Protein AF-A0A2E6X385-F1 (afdb_monomer_lite)

Secondary structure (DSSP, 8-state):
------PPP-HHHHHHHHTT-PPPTT--HHHHHHHHHHHHHSPPPSSHHHHHHHHTS--S---EEEEEEEE-EEEETTEEEESSSB-EEEE-SSEEEEESBTTTT---SEEEETT-SSSSSBHHHHHHHHHT-TTEEEEE---STTGGGSBGGGBPPEESEEEEEEEEPPSSSEEE-SSSSEEEEEES-TTTS-EE-S-HHHHHHS-PPTTEEEEETTTTEEEES-----EEEEEEE--SEEEEE-SS----TT-GGGHHHHEEEEE-TTS-EEEEEE-HHHHHHHHHHHHHS------

Structure (mmCIF, N/CA/C/O backbone):
data_AF-A0A2E6X385-F1
#
_entry.id   AF-A0A2E6X385-F1
#
loop_
_atom_site.group_PDB
_atom_site.id
_atom_site.type_symbol
_atom_site.label_atom_id
_atom_site.label_alt_id
_atom_site.label_comp_id
_atom_site.label_asym_id
_atom_site.label_entity_id
_atom_site.label_seq_id
_atom_site.pdbx_PDB_ins_code
_atom_site.Cartn_x
_atom_site.Cartn_y
_atom_site.Cartn_z
_atom_site.occupancy
_atom_site.B_iso_or_equiv
_atom_site.auth_seq_id
_atom_site.auth_comp_id
_atom_site.auth_asym_id
_atom_site.auth_atom_id
_atom_site.pdbx_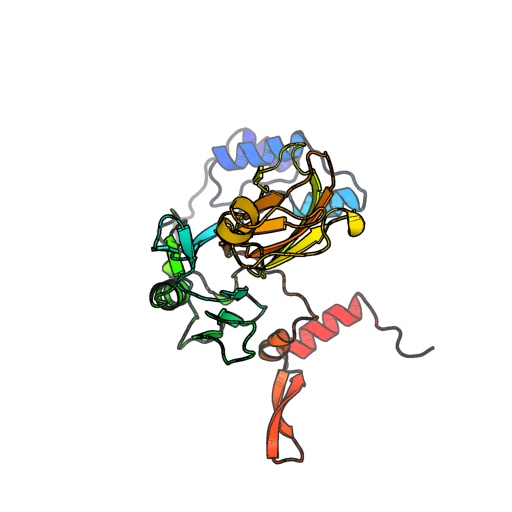PDB_model_num
ATOM 1 N N . MET A 1 1 ? -13.192 22.955 39.119 1.00 37.44 1 MET A N 1
ATOM 2 C CA . MET A 1 1 ? -13.769 24.081 38.353 1.00 37.44 1 MET A CA 1
ATOM 3 C C . MET A 1 1 ? -13.006 24.180 37.045 1.00 37.44 1 MET A C 1
ATOM 5 O O . MET A 1 1 ? -11.823 24.483 37.084 1.00 37.44 1 MET A O 1
ATOM 9 N N . SER A 1 2 ? -13.623 23.835 35.915 1.00 36.34 2 SER A N 1
ATOM 10 C CA . SER A 1 2 ? -13.000 24.008 34.599 1.00 36.34 2 SER A CA 1
ATOM 11 C C . SER A 1 2 ? -12.949 25.497 34.269 1.00 36.34 2 SER A C 1
ATOM 13 O O . SER A 1 2 ? -13.995 26.146 34.234 1.00 36.34 2 SER A O 1
ATOM 15 N N . VAL A 1 3 ? -11.753 26.035 34.038 1.00 38.59 3 VAL A N 1
ATOM 16 C CA . VAL A 1 3 ? -11.583 27.390 33.509 1.00 38.59 3 VAL A CA 1
ATOM 17 C C . VAL A 1 3 ? -12.292 27.434 32.157 1.00 38.59 3 VAL A C 1
ATOM 19 O O . VAL A 1 3 ? -11.922 26.725 31.220 1.00 38.59 3 VAL A O 1
ATOM 22 N N . ILE A 1 4 ? -13.368 28.212 32.061 1.00 41.84 4 ILE A N 1
ATOM 23 C CA . ILE A 1 4 ? -13.996 28.502 30.776 1.00 41.84 4 ILE A CA 1
ATOM 24 C C . ILE A 1 4 ? -13.006 29.407 30.046 1.00 41.84 4 ILE A C 1
ATOM 26 O O . ILE A 1 4 ? -12.941 30.600 30.323 1.00 41.84 4 ILE A O 1
ATOM 30 N N . ASN A 1 5 ? -12.197 28.833 29.153 1.00 48.66 5 ASN A N 1
ATOM 31 C CA . ASN A 1 5 ? -11.437 29.615 28.183 1.00 48.66 5 ASN A CA 1
ATOM 32 C C . ASN A 1 5 ? -12.444 30.350 27.293 1.00 48.66 5 ASN A C 1
ATOM 34 O O . ASN A 1 5 ? -13.035 29.759 26.386 1.00 48.66 5 ASN A O 1
ATOM 38 N N . ILE A 1 6 ? -12.691 31.617 27.616 1.00 54.47 6 ILE A N 1
ATOM 39 C CA . ILE A 1 6 ? -13.455 32.534 26.779 1.00 54.47 6 ILE A CA 1
ATOM 40 C C . ILE A 1 6 ? -12.501 32.948 25.665 1.00 54.47 6 ILE A C 1
ATOM 42 O O . ILE A 1 6 ? -11.545 33.684 25.900 1.00 54.47 6 ILE A O 1
ATOM 46 N N . GLN A 1 7 ? -12.719 32.429 24.459 1.00 62.47 7 GLN A N 1
ATOM 47 C CA . GLN A 1 7 ? -11.987 32.929 23.306 1.00 62.47 7 GLN A CA 1
ATOM 48 C C . GLN A 1 7 ? -12.434 34.367 23.016 1.00 62.47 7 GLN A C 1
ATOM 50 O O . GLN A 1 7 ? -13.632 34.646 22.950 1.00 62.47 7 GLN A O 1
ATOM 55 N N . ASN A 1 8 ? -11.480 35.272 22.794 1.00 75.38 8 ASN A N 1
ATOM 56 C CA . ASN A 1 8 ? -11.802 36.630 22.367 1.00 75.38 8 ASN A CA 1
ATOM 57 C C . ASN A 1 8 ? -12.440 36.593 20.970 1.00 75.38 8 ASN A C 1
ATOM 59 O O . ASN A 1 8 ? -11.906 35.966 20.046 1.00 75.38 8 ASN A O 1
ATOM 63 N N . ALA A 1 9 ? -13.586 37.258 20.829 1.00 74.06 9 ALA A N 1
ATOM 64 C CA . ALA A 1 9 ? -14.228 37.452 19.540 1.00 74.06 9 ALA A CA 1
ATOM 65 C C . ALA A 1 9 ? -13.373 38.382 18.667 1.00 74.06 9 ALA A C 1
ATOM 67 O O . ALA A 1 9 ? -12.802 39.36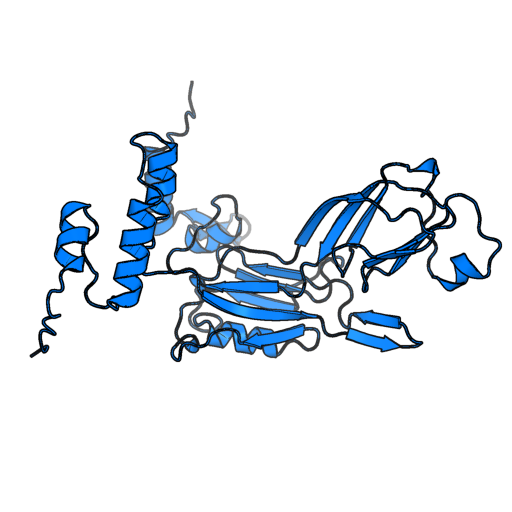9 19.131 1.00 74.06 9 ALA A O 1
ATOM 68 N N . THR A 1 10 ? -13.285 38.050 17.391 1.00 83.75 10 THR A N 1
ATOM 69 C CA . THR A 1 10 ? -12.563 38.779 16.353 1.00 83.75 10 THR A CA 1
ATOM 70 C C . THR A 1 10 ? -13.533 39.139 15.233 1.00 83.75 10 THR A C 1
ATOM 72 O O . THR A 1 10 ? -14.567 38.497 15.068 1.00 83.75 10 THR A O 1
ATOM 75 N N . TRP A 1 11 ? -13.196 40.136 14.412 1.00 85.44 11 TRP A N 1
ATOM 76 C CA . TRP A 1 11 ? -14.046 40.561 13.286 1.00 85.44 11 TRP A CA 1
ATOM 77 C C . TRP A 1 11 ? -14.382 39.413 12.318 1.00 85.44 11 TRP A C 1
ATOM 79 O O . TRP A 1 11 ? -15.427 39.413 11.674 1.00 85.44 11 TRP A O 1
ATOM 89 N N . ILE A 1 12 ? -13.502 38.414 12.219 1.00 85.69 12 ILE A N 1
ATOM 90 C CA . ILE A 1 12 ? -13.708 37.268 11.341 1.00 85.69 12 ILE A CA 1
ATOM 91 C C . ILE A 1 12 ? -14.714 36.258 11.912 1.00 85.69 12 ILE A C 1
ATOM 93 O O . ILE A 1 12 ? -15.336 35.519 11.152 1.00 85.69 12 ILE A O 1
ATOM 97 N N . ASP A 1 13 ? -14.948 36.269 13.229 1.00 83.75 13 ASP A N 1
ATOM 98 C CA . ASP A 1 13 ? -16.006 35.475 13.862 1.00 83.75 13 ASP A CA 1
ATOM 99 C C . ASP A 1 13 ? -17.387 35.951 13.412 1.00 83.75 13 ASP A C 1
ATOM 101 O O . ASP A 1 13 ? -18.242 35.128 13.094 1.00 83.75 13 ASP A O 1
ATOM 105 N N . GLU A 1 14 ? -17.577 37.264 13.259 1.00 82.81 14 GLU A N 1
ATOM 106 C CA . GLU A 1 14 ? -18.813 37.828 12.708 1.00 82.81 14 GLU A CA 1
ATOM 107 C C . GLU A 1 14 ? -19.045 37.409 11.252 1.00 82.81 14 GLU A C 1
ATOM 109 O O . GLU A 1 14 ? -20.175 37.117 10.861 1.00 82.81 14 GLU A O 1
ATOM 114 N N . VAL A 1 15 ? -17.978 37.366 10.445 1.00 82.44 15 VAL A N 1
ATOM 115 C CA . VAL A 1 15 ? -18.050 36.913 9.048 1.00 82.44 15 VAL A CA 1
ATOM 116 C C . VAL A 1 15 ? -18.442 35.441 8.989 1.00 82.44 15 VAL A C 1
ATOM 118 O O . VAL A 1 15 ? -19.375 35.099 8.268 1.00 82.44 15 VAL A O 1
ATOM 121 N N . GLY A 1 16 ? -17.782 34.586 9.775 1.00 81.75 16 GLY A N 1
ATOM 122 C CA . GLY A 1 16 ? -18.098 33.161 9.829 1.00 81.75 16 GLY A CA 1
ATOM 123 C C . GLY A 1 16 ? -19.519 32.877 10.307 1.00 81.75 16 GLY A C 1
ATOM 124 O O . GLY A 1 16 ? -20.218 32.087 9.683 1.00 81.75 16 GLY A O 1
ATOM 125 N N . ILE A 1 17 ? -20.009 33.586 11.331 1.00 81.50 17 ILE A N 1
ATOM 126 C CA . ILE A 1 17 ? -21.404 33.467 11.789 1.00 81.50 17 ILE A CA 1
ATOM 127 C C . ILE A 1 17 ? -22.387 33.814 10.663 1.00 81.50 17 ILE A C 1
ATOM 129 O O . ILE A 1 17 ? -23.353 33.082 10.452 1.00 81.50 17 ILE A O 1
ATOM 133 N N . LYS A 1 18 ? -22.135 34.888 9.902 1.00 77.50 18 LYS A N 1
ATOM 134 C CA . LYS A 1 18 ? -23.003 35.299 8.783 1.00 77.50 18 LYS A CA 1
ATOM 135 C C . LYS A 1 18 ? -23.074 34.265 7.658 1.00 77.50 18 LYS A C 1
ATOM 137 O O . LYS A 1 18 ? -24.092 34.207 6.977 1.00 77.50 18 LYS A O 1
ATOM 142 N N . ILE A 1 19 ? -22.027 33.462 7.475 1.00 74.62 19 ILE A N 1
ATOM 143 C CA . ILE A 1 19 ? -21.972 32.399 6.458 1.00 74.62 19 ILE A CA 1
ATOM 144 C C . ILE A 1 19 ? -22.224 30.996 7.034 1.00 74.62 19 ILE A C 1
ATOM 146 O O . ILE A 1 19 ? -22.025 30.007 6.338 1.00 74.62 19 ILE A O 1
ATOM 150 N N . GLY A 1 20 ? -22.655 30.888 8.296 1.00 74.12 20 GLY A N 1
ATOM 151 C CA . GLY A 1 20 ? -22.964 29.602 8.931 1.00 74.12 20 GLY A CA 1
ATOM 152 C C . GLY A 1 20 ? -21.743 28.750 9.304 1.00 74.12 20 GLY A C 1
ATOM 153 O O . GLY A 1 20 ? -21.887 27.560 9.567 1.00 74.12 20 GLY A O 1
ATOM 154 N N . LEU A 1 21 ? -20.549 29.342 9.365 1.00 80.88 21 LEU A N 1
ATOM 155 C CA . LEU A 1 21 ? -19.297 28.698 9.762 1.00 80.88 21 LEU A CA 1
ATOM 156 C C . LEU A 1 21 ? -18.741 29.333 11.045 1.00 80.88 21 LEU A C 1
ATOM 158 O O . LEU A 1 21 ? -17.812 30.135 10.963 1.00 80.88 21 LEU A O 1
ATOM 162 N N . PRO A 1 22 ? -19.267 29.002 12.237 1.00 83.38 22 PRO A N 1
ATOM 163 C CA . PRO A 1 22 ? -18.708 29.508 13.486 1.00 83.38 22 PRO A CA 1
ATOM 164 C C . PRO A 1 22 ? -17.311 28.924 13.751 1.00 83.38 22 PRO A C 1
ATOM 166 O O . PRO A 1 22 ? -17.026 27.777 13.381 1.00 83.38 22 PRO A O 1
ATOM 169 N N . ARG A 1 23 ? -16.442 29.698 14.415 1.00 80.31 23 ARG A N 1
ATOM 170 C CA . ARG A 1 23 ? -15.115 29.241 14.860 1.00 80.31 23 ARG A CA 1
ATOM 171 C C . ARG A 1 23 ? -15.248 28.147 15.911 1.00 80.31 23 ARG A C 1
ATOM 173 O O . ARG A 1 23 ? -16.055 28.272 16.833 1.00 80.31 23 ARG A O 1
ATOM 180 N N . PHE A 1 24 ? -14.445 27.091 15.801 1.00 80.88 24 PHE A N 1
ATOM 181 C CA . PHE A 1 24 ? -14.420 26.061 16.839 1.00 80.88 24 PHE A CA 1
ATOM 182 C C . PHE A 1 24 ? -13.656 26.526 18.083 1.00 80.88 24 PHE A C 1
ATOM 184 O O . PHE A 1 24 ? -12.762 27.370 18.021 1.00 80.88 24 PHE A O 1
ATOM 191 N N . ARG A 1 25 ? -13.985 25.924 19.231 1.00 77.00 25 ARG A N 1
ATOM 192 C CA . ARG A 1 25 ? -13.424 26.290 20.541 1.00 77.00 25 ARG A CA 1
ATOM 193 C C . ARG A 1 25 ? -11.900 26.134 20.642 1.00 77.00 25 ARG A C 1
ATOM 195 O O . ARG A 1 25 ? -11.286 26.843 21.433 1.00 77.00 25 ARG A O 1
ATOM 202 N N . ASP A 1 26 ? -11.313 25.266 19.826 1.00 78.56 26 ASP A N 1
ATOM 203 C CA . ASP A 1 26 ? -9.869 25.001 19.793 1.00 78.56 26 ASP A CA 1
ATOM 204 C C . ASP A 1 26 ? -9.239 25.375 18.436 1.00 78.56 26 ASP A C 1
ATOM 206 O O . ASP A 1 26 ? -8.098 25.028 18.149 1.00 78.56 26 ASP A O 1
ATOM 210 N N . GLU A 1 27 ? -9.978 26.080 17.571 1.00 78.06 27 GLU A N 1
ATOM 211 C CA . GLU A 1 27 ? -9.480 26.503 16.261 1.00 78.06 27 GLU A CA 1
ATOM 212 C C . GLU A 1 27 ? -8.727 27.831 16.366 1.00 78.06 27 GLU A C 1
ATOM 214 O O . GLU A 1 27 ? -9.269 28.849 16.806 1.00 78.06 27 GLU A O 1
ATOM 219 N N . ASP A 1 28 ? -7.473 27.820 15.921 1.00 81.94 28 ASP A N 1
ATOM 220 C CA . ASP A 1 28 ? -6.656 29.023 15.814 1.00 81.94 28 ASP A CA 1
ATOM 221 C C . ASP A 1 28 ? -7.206 29.998 14.752 1.00 81.94 28 ASP A C 1
ATOM 223 O O . ASP A 1 28 ? -7.747 29.608 13.711 1.00 81.94 28 ASP A O 1
ATOM 227 N N . VAL A 1 29 ? -7.038 31.299 15.001 1.00 83.06 29 VAL A N 1
ATOM 228 C CA . VAL A 1 29 ? -7.619 32.378 14.186 1.00 83.06 29 VAL A CA 1
ATOM 229 C C . VAL A 1 29 ? -7.105 32.344 12.744 1.00 83.06 29 VAL A C 1
ATOM 231 O O . VAL A 1 29 ? -7.860 32.638 11.812 1.00 83.06 29 VAL A O 1
ATOM 234 N N . ALA A 1 30 ? -5.842 31.965 12.518 1.00 80.75 30 ALA A N 1
ATOM 235 C CA . ALA A 1 30 ? -5.292 31.887 11.167 1.00 80.75 30 ALA A CA 1
ATOM 236 C C . ALA A 1 30 ? -5.904 30.723 10.373 1.00 80.75 30 ALA A C 1
ATOM 238 O O . ALA A 1 30 ? -6.155 30.855 9.170 1.00 80.75 30 ALA A O 1
ATOM 239 N N . PHE A 1 31 ? -6.184 29.601 11.038 1.00 78.00 31 PHE A N 1
ATOM 240 C CA . PHE A 1 31 ? -6.869 28.460 10.433 1.00 78.00 31 PHE A CA 1
ATOM 241 C C . PHE A 1 31 ? -8.331 28.769 10.134 1.00 78.00 31 PHE A C 1
ATOM 243 O O . PHE A 1 31 ? -8.778 28.551 9.005 1.00 78.00 31 PHE A O 1
ATOM 250 N N . TYR A 1 32 ? -9.029 29.385 11.087 1.00 86.50 32 TYR A N 1
ATOM 251 C CA . TYR A 1 32 ? -10.400 29.838 10.895 1.00 86.50 32 TYR A CA 1
ATOM 252 C C . TYR A 1 32 ? -10.532 30.798 9.708 1.00 86.50 32 TYR A C 1
ATOM 254 O O . TYR A 1 32 ? -11.414 30.651 8.858 1.00 86.50 32 TYR A O 1
ATOM 262 N N . ARG A 1 33 ? -9.574 31.723 9.565 1.00 83.06 33 ARG A N 1
ATOM 263 C CA . ARG A 1 33 ? -9.502 32.627 8.414 1.00 83.06 33 ARG A CA 1
ATOM 264 C C . ARG A 1 33 ? -9.380 31.892 7.087 1.00 83.06 33 ARG A C 1
ATOM 266 O O . ARG A 1 33 ? -10.070 32.245 6.135 1.00 83.06 33 ARG A O 1
ATOM 273 N N . LYS A 1 34 ? -8.515 30.879 7.007 1.00 80.44 34 LYS A N 1
ATOM 274 C CA . LYS A 1 34 ? -8.362 30.064 5.792 1.00 80.44 34 LYS A CA 1
ATOM 275 C C . LYS A 1 34 ? -9.642 29.293 5.465 1.00 80.44 34 LYS A C 1
ATOM 277 O O . LYS A 1 34 ? -10.006 29.231 4.296 1.00 80.44 34 LYS A O 1
ATOM 282 N N . ARG A 1 35 ? -10.338 28.759 6.474 1.00 79.31 35 ARG A N 1
ATOM 283 C CA . ARG A 1 35 ? -11.613 28.043 6.308 1.00 79.31 35 ARG A CA 1
ATOM 284 C C . ARG A 1 35 ? -12.704 28.949 5.739 1.00 79.31 35 ARG A C 1
ATOM 286 O O . ARG A 1 35 ? -13.321 28.592 4.741 1.00 79.31 35 ARG A O 1
ATOM 293 N N . ILE A 1 36 ? -12.864 30.146 6.304 1.00 82.94 36 ILE A N 1
ATOM 294 C CA . ILE A 1 36 ? -13.805 31.154 5.796 1.00 82.94 36 ILE A CA 1
ATOM 295 C C . ILE A 1 36 ? -13.466 31.555 4.358 1.00 82.94 36 ILE A C 1
ATOM 297 O O . ILE A 1 36 ? -14.350 31.579 3.509 1.00 82.94 36 ILE A O 1
ATOM 301 N N . LEU A 1 37 ? -12.195 31.832 4.054 1.00 81.75 37 LEU A N 1
ATOM 302 C CA . LEU A 1 37 ? -11.783 32.205 2.695 1.00 81.75 37 LEU A CA 1
ATOM 303 C C . LEU A 1 37 ? -12.003 31.071 1.686 1.00 81.75 37 LEU A C 1
ATOM 305 O O . LEU A 1 37 ? -12.412 31.333 0.560 1.00 81.75 37 LEU A O 1
ATOM 309 N N . SER A 1 38 ? -11.780 29.819 2.087 1.00 75.75 38 SER A N 1
ATOM 310 C CA . SER A 1 38 ? -12.059 28.653 1.245 1.00 75.75 38 SER A CA 1
ATOM 311 C C . SER A 1 38 ? -13.550 28.518 0.927 1.00 75.75 38 SER A C 1
ATOM 313 O O . SER A 1 38 ? -13.895 28.186 -0.201 1.00 75.75 38 SER A O 1
ATOM 315 N N . PHE A 1 39 ? -14.424 28.801 1.899 1.00 76.94 39 PHE A N 1
ATOM 316 C CA . PHE A 1 39 ? -15.878 28.820 1.706 1.00 76.94 39 PHE A CA 1
ATOM 317 C C . PHE A 1 39 ? -16.340 29.956 0.806 1.00 76.94 39 PHE A C 1
ATOM 319 O O . PHE A 1 39 ? -17.165 29.747 -0.074 1.00 76.94 39 PHE A O 1
ATOM 326 N N . LEU A 1 40 ? -15.780 31.150 0.980 1.00 78.56 40 LEU A N 1
ATOM 327 C CA . LEU A 1 40 ? -16.140 32.299 0.153 1.00 78.56 40 LEU A CA 1
ATOM 328 C C . LEU A 1 40 ? -15.663 32.160 -1.299 1.00 78.56 40 LEU A C 1
ATOM 330 O O . LEU A 1 40 ? -16.351 32.627 -2.201 1.00 78.56 40 LEU A O 1
ATOM 334 N N . ASN A 1 41 ? -14.509 31.528 -1.529 1.00 77.88 41 ASN A N 1
ATOM 335 C CA . ASN A 1 41 ? -13.962 31.345 -2.876 1.00 77.88 41 ASN A CA 1
ATOM 336 C C . ASN A 1 41 ? -14.664 30.231 -3.664 1.00 77.88 41 ASN A C 1
ATOM 338 O O . ASN A 1 41 ? -14.730 30.318 -4.884 1.00 77.88 41 ASN A O 1
ATOM 342 N N . ASN A 1 42 ? -15.185 29.214 -2.974 1.00 69.38 42 ASN A N 1
ATOM 343 C CA . ASN A 1 42 ? -15.932 28.107 -3.566 1.00 69.38 42 ASN A CA 1
ATOM 344 C C . ASN A 1 42 ? -17.258 27.956 -2.809 1.00 69.38 42 ASN A C 1
ATOM 346 O O . ASN A 1 42 ? -17.335 27.104 -1.922 1.00 69.38 42 ASN A O 1
ATOM 350 N N . PRO A 1 43 ? -18.264 28.811 -3.065 1.00 65.44 43 PRO A N 1
ATOM 351 C CA . PRO A 1 43 ? -19.544 28.733 -2.378 1.00 65.44 43 PRO A CA 1
ATOM 352 C C . PRO A 1 43 ? -20.293 27.461 -2.779 1.00 65.44 43 PRO A C 1
ATOM 354 O O . PRO A 1 43 ? -20.313 27.073 -3.945 1.00 65.44 43 PRO A O 1
ATOM 357 N N . VAL A 1 44 ? -20.937 26.829 -1.803 1.00 64.31 44 VAL A N 1
ATOM 358 C CA . VAL A 1 44 ? -21.717 25.606 -2.016 1.00 64.31 44 VAL A CA 1
ATOM 359 C C . VAL A 1 44 ? -22.956 25.899 -2.833 1.00 64.31 44 VAL A C 1
ATOM 361 O O . VAL A 1 44 ? -23.785 26.723 -2.441 1.00 64.31 44 VAL A O 1
ATOM 364 N N . GLU A 1 45 ? -23.126 25.176 -3.929 1.00 67.00 45 GLU A N 1
ATOM 365 C CA . GLU A 1 45 ? -24.383 25.188 -4.663 1.00 67.00 45 GLU A CA 1
ATOM 366 C C . GLU A 1 45 ? -25.437 24.326 -3.945 1.00 67.00 45 GLU A C 1
ATOM 368 O O . GLU A 1 45 ? -25.132 23.358 -3.259 1.00 67.00 45 GLU A O 1
ATOM 373 N N . SER A 1 46 ? -26.722 24.636 -4.091 1.00 63.06 46 SER A N 1
ATOM 374 C CA . SER A 1 46 ? -27.810 23.871 -3.452 1.00 63.06 46 SER A CA 1
ATOM 375 C C . SER A 1 46 ? -28.139 22.545 -4.159 1.00 63.06 46 SER A C 1
ATOM 377 O O . SER A 1 46 ? -29.217 21.981 -3.964 1.00 63.06 46 SER A O 1
ATOM 379 N N . ASN A 1 47 ? -27.237 22.048 -5.004 1.00 63.84 47 ASN A N 1
ATOM 380 C CA . ASN A 1 47 ? -27.392 20.810 -5.761 1.00 63.84 47 ASN A CA 1
ATOM 381 C C . ASN A 1 47 ? -26.640 19.644 -5.089 1.00 63.84 47 ASN A C 1
ATOM 383 O O . ASN A 1 47 ? -25.949 19.805 -4.085 1.00 63.84 47 ASN A O 1
ATOM 387 N N . GLN A 1 48 ? -26.801 18.436 -5.633 1.00 56.81 48 GLN A N 1
ATOM 388 C CA . GLN A 1 48 ? -26.175 17.226 -5.091 1.00 56.81 48 GLN A CA 1
ATOM 389 C C . GLN A 1 48 ? -24.640 17.321 -5.056 1.00 56.81 48 GLN A C 1
ATOM 391 O O . GLN A 1 48 ? -24.027 16.816 -4.118 1.00 56.81 48 GLN A O 1
ATOM 396 N N . GLN A 1 49 ? -24.037 18.005 -6.034 1.00 56.34 49 GLN A N 1
ATOM 397 C CA . GLN A 1 49 ? -22.599 18.268 -6.059 1.00 56.34 49 GLN A CA 1
ATOM 398 C C . GLN A 1 49 ? -22.197 19.179 -4.899 1.00 56.34 49 GLN A C 1
ATOM 400 O O . GLN A 1 49 ? -21.295 18.841 -4.146 1.00 56.34 49 GLN A O 1
ATOM 405 N N . GLY A 1 50 ? -22.951 20.248 -4.659 1.00 57.12 50 GLY A N 1
ATOM 406 C CA . GLY A 1 50 ? -22.738 21.104 -3.508 1.00 57.12 50 GLY A CA 1
ATOM 407 C C . GLY A 1 50 ? -22.931 20.383 -2.173 1.00 57.12 50 GLY A C 1
ATOM 408 O O . GLY A 1 50 ? -22.164 20.624 -1.257 1.00 57.12 50 GLY A O 1
ATOM 409 N N . PHE A 1 51 ? -23.852 19.421 -2.033 1.00 57.75 51 PHE A N 1
ATOM 410 C CA . PHE A 1 51 ? -23.913 18.591 -0.816 1.00 57.75 51 PHE A CA 1
ATOM 411 C C . PHE A 1 51 ? -22.621 17.781 -0.584 1.00 57.75 51 PHE A C 1
ATOM 413 O O . PHE A 1 51 ? -22.145 17.714 0.550 1.00 57.75 51 PHE A O 1
ATOM 420 N N . ILE A 1 52 ? -22.041 17.204 -1.643 1.00 59.22 52 ILE A N 1
ATOM 421 C CA . ILE A 1 52 ? -20.757 16.483 -1.594 1.00 59.22 52 ILE A CA 1
ATOM 422 C C . ILE A 1 52 ? -19.618 17.455 -1.261 1.00 59.22 52 ILE A C 1
ATOM 424 O O . ILE A 1 52 ? -18.835 17.203 -0.347 1.00 59.22 52 ILE A O 1
ATOM 428 N N . ASP A 1 53 ? -19.583 18.614 -1.915 1.00 56.94 53 ASP A N 1
ATOM 429 C CA . ASP A 1 53 ? -18.598 19.667 -1.665 1.00 56.94 53 ASP A CA 1
ATOM 430 C C . ASP A 1 53 ? -18.721 20.230 -0.235 1.00 56.94 53 ASP A C 1
ATOM 432 O O . ASP A 1 53 ? -17.724 20.609 0.380 1.00 56.94 53 ASP A O 1
ATOM 436 N N . ASN A 1 54 ? -19.923 20.203 0.356 1.00 57.19 54 ASN A N 1
ATOM 437 C CA . ASN A 1 54 ? -20.166 20.618 1.738 1.00 57.19 54 ASN A CA 1
ATOM 438 C C . ASN A 1 54 ? -19.550 19.649 2.762 1.00 57.19 54 ASN A C 1
ATOM 440 O O . ASN A 1 54 ? -19.111 20.076 3.829 1.00 57.19 54 ASN A O 1
ATOM 444 N N . GLN A 1 55 ? -19.448 18.355 2.430 1.00 55.50 55 GLN A N 1
ATOM 445 C CA . GLN A 1 55 ? -18.700 17.387 3.246 1.00 55.50 55 GLN A CA 1
ATOM 446 C C . GLN A 1 55 ? -17.186 17.647 3.217 1.00 55.50 55 GLN A C 1
ATOM 448 O O . GLN A 1 55 ? -16.465 17.186 4.102 1.00 55.50 55 GLN A O 1
ATOM 453 N N . HIS A 1 56 ? -16.706 18.406 2.226 1.00 46.31 56 HIS A N 1
ATOM 454 C CA . HIS A 1 56 ? -15.307 18.792 2.072 1.00 46.31 56 HIS A CA 1
ATOM 455 C C . HIS A 1 56 ? -14.951 20.133 2.723 1.00 46.31 56 HIS A C 1
ATOM 457 O O . HIS A 1 56 ? -13.763 20.483 2.741 1.00 46.31 56 HIS A O 1
ATOM 463 N N . TYR A 1 57 ? -15.900 20.873 3.321 1.00 53.47 57 TYR A N 1
ATOM 464 C CA . TYR A 1 57 ? -15.479 21.960 4.205 1.00 53.47 57 TYR A CA 1
ATOM 465 C C . TYR A 1 57 ? -14.688 21.384 5.353 1.00 53.47 57 TYR A C 1
ATOM 467 O O . TYR A 1 57 ? -15.108 20.383 5.934 1.00 53.47 57 TYR A O 1
ATOM 475 N N . PRO A 1 58 ? -13.544 22.000 5.693 1.00 50.81 58 PRO A N 1
ATOM 476 C CA . PRO A 1 58 ? -12.638 21.415 6.646 1.00 50.81 58 PRO A CA 1
ATOM 477 C C . PRO A 1 58 ? -13.326 21.432 8.006 1.00 50.81 58 PRO A C 1
ATOM 479 O O . PRO A 1 58 ? -13.298 22.420 8.741 1.00 50.81 58 PRO A O 1
ATOM 482 N N . LEU A 1 59 ? -13.927 20.294 8.344 1.00 51.72 59 LEU A N 1
ATOM 483 C CA . LEU A 1 59 ? -13.963 19.820 9.704 1.00 51.72 59 LEU A CA 1
ATOM 484 C C . LEU A 1 59 ? -12.524 19.972 10.233 1.00 51.72 59 LEU A C 1
ATOM 486 O O . LEU A 1 59 ? -11.561 19.719 9.501 1.00 51.72 59 LEU A O 1
ATOM 490 N N . PRO A 1 60 ? -12.333 20.393 11.490 1.00 51.69 60 PRO A N 1
ATOM 491 C CA . PRO A 1 60 ? -11.003 20.591 12.071 1.00 51.69 60 PRO A CA 1
ATOM 492 C C . PRO A 1 60 ? -10.198 19.281 12.138 1.00 51.69 60 PRO A C 1
ATOM 494 O O . PRO A 1 60 ? -9.031 19.274 12.517 1.00 51.69 60 PRO A O 1
ATOM 497 N N . ILE A 1 61 ? -10.819 18.171 11.746 1.00 60.97 61 ILE A N 1
ATOM 498 C CA . ILE A 1 61 ? -10.276 16.835 11.750 1.00 60.97 61 ILE A CA 1
ATOM 499 C C . ILE A 1 61 ? -9.830 16.472 10.332 1.00 60.97 61 ILE A C 1
ATOM 501 O O . ILE A 1 61 ? -10.640 16.179 9.456 1.00 60.97 61 ILE A O 1
ATOM 505 N N . LYS A 1 62 ? -8.515 16.535 10.114 1.00 71.56 62 LYS A N 1
ATOM 506 C CA . LYS A 1 62 ? -7.860 16.187 8.849 1.00 71.56 62 LYS A CA 1
ATOM 507 C C . LYS A 1 62 ? -7.253 14.795 8.916 1.00 71.56 62 LYS A C 1
ATOM 509 O O . LYS A 1 62 ? -6.897 14.323 9.996 1.00 71.56 62 LYS A O 1
ATOM 514 N N . GLU A 1 63 ? -7.099 14.180 7.746 1.00 84.38 63 GLU A N 1
ATOM 515 C CA . GLU A 1 63 ? -6.203 13.036 7.598 1.00 84.38 63 GLU A CA 1
ATOM 516 C C . GLU A 1 63 ? -4.796 13.444 8.039 1.00 84.38 63 GLU A C 1
ATOM 518 O O . GLU A 1 63 ? -4.338 14.555 7.754 1.00 84.38 63 GLU A O 1
ATOM 523 N N . LYS A 1 64 ? -4.124 12.544 8.747 1.00 88.75 64 LYS A N 1
ATOM 524 C CA . LYS A 1 64 ? -2.760 12.743 9.213 1.00 88.75 64 LYS A CA 1
ATOM 525 C C . LYS A 1 64 ? -1.854 11.703 8.566 1.00 88.75 64 LYS A C 1
ATOM 527 O O . LYS A 1 64 ? -2.182 10.520 8.554 1.00 88.75 64 LYS A O 1
ATOM 532 N N . GLU A 1 65 ? -0.716 12.138 8.048 1.00 92.19 65 GLU A N 1
ATOM 533 C CA . GLU A 1 65 ? 0.332 11.246 7.547 1.00 92.19 65 GLU A CA 1
ATOM 534 C C . GLU A 1 65 ? 1.087 10.663 8.740 1.00 92.19 65 GLU A C 1
ATOM 536 O O . GLU A 1 65 ? 1.705 11.401 9.506 1.00 92.19 65 GLU A O 1
ATOM 541 N N . MET A 1 66 ? 0.997 9.349 8.934 1.00 93.38 66 MET A N 1
ATOM 542 C CA . MET A 1 66 ? 1.613 8.688 10.084 1.00 93.38 66 MET A CA 1
ATOM 543 C C . MET A 1 66 ? 3.046 8.279 9.756 1.00 93.38 66 MET A C 1
ATOM 545 O O . MET A 1 66 ? 3.999 8.737 10.392 1.00 93.38 66 MET A O 1
ATOM 549 N N . PHE A 1 67 ? 3.197 7.439 8.735 1.00 94.44 67 PHE A N 1
ATOM 550 C CA . PHE A 1 67 ? 4.469 6.846 8.346 1.00 94.44 67 PHE A CA 1
ATOM 551 C C . PHE A 1 67 ? 4.542 6.610 6.839 1.00 94.44 67 PHE A C 1
ATOM 553 O O . PHE A 1 67 ? 3.528 6.465 6.158 1.00 94.44 67 PHE A O 1
ATOM 560 N N . GLU A 1 68 ? 5.769 6.585 6.340 1.00 96.81 68 GLU A N 1
ATOM 561 C CA . GLU A 1 68 ? 6.139 6.205 4.985 1.00 96.81 68 GLU A CA 1
ATOM 562 C C . GLU A 1 68 ? 6.864 4.864 5.055 1.00 96.81 68 GLU A C 1
ATOM 564 O O . GLU A 1 68 ? 7.848 4.731 5.782 1.00 96.81 68 GLU A O 1
ATOM 569 N N . ILE A 1 69 ? 6.363 3.871 4.326 1.00 97.38 69 ILE A N 1
ATOM 570 C CA . ILE A 1 69 ? 7.019 2.577 4.167 1.00 97.38 69 ILE A CA 1
ATOM 571 C C . ILE A 1 69 ? 7.785 2.600 2.852 1.00 97.38 69 ILE A C 1
ATOM 573 O O . ILE A 1 69 ? 7.199 2.858 1.802 1.00 97.38 69 ILE A O 1
ATOM 577 N N . SER A 1 70 ? 9.070 2.284 2.910 1.00 96.94 70 SER A N 1
ATOM 578 C CA . SER A 1 70 ? 9.938 2.062 1.756 1.00 96.94 70 SER A CA 1
ATOM 579 C C . SER A 1 70 ? 10.449 0.624 1.762 1.00 96.94 70 SER A C 1
ATOM 581 O O . SER A 1 70 ? 10.531 -0.009 2.813 1.00 96.94 70 SER A O 1
ATOM 583 N N . LEU A 1 71 ? 10.790 0.097 0.590 1.00 95.81 71 LEU A N 1
ATOM 584 C CA . LEU A 1 71 ? 11.416 -1.219 0.475 1.00 95.81 71 LEU A CA 1
ATOM 585 C C . LEU A 1 71 ? 12.922 -1.088 0.682 1.00 95.81 71 LEU A C 1
ATOM 587 O O . LEU A 1 71 ? 13.527 -0.132 0.194 1.00 95.81 71 LEU A O 1
ATOM 591 N N . LYS A 1 72 ? 13.526 -2.052 1.377 1.00 94.75 72 LYS A N 1
ATOM 592 C CA . LYS A 1 72 ? 14.984 -2.146 1.443 1.00 94.75 72 LYS A CA 1
ATOM 593 C C . LYS A 1 72 ? 15.520 -2.787 0.171 1.00 94.75 72 LYS A C 1
ATOM 595 O O . LYS A 1 72 ? 15.049 -3.835 -0.277 1.00 94.75 72 LYS A O 1
ATOM 600 N N . GLU A 1 73 ? 16.520 -2.126 -0.389 1.00 92.81 73 GLU A N 1
ATOM 601 C CA . GLU A 1 73 ? 17.238 -2.543 -1.584 1.00 92.81 73 GLU A CA 1
ATOM 602 C C . GLU A 1 73 ? 18.663 -2.952 -1.192 1.00 92.81 73 GLU A C 1
ATOM 604 O O . GLU A 1 73 ? 19.259 -2.363 -0.286 1.00 92.81 73 GLU A O 1
ATOM 609 N N . TYR A 1 74 ? 19.227 -3.929 -1.894 1.00 91.00 74 TYR A N 1
ATOM 610 C CA . TYR A 1 74 ? 20.657 -4.215 -1.865 1.00 91.00 74 TYR A CA 1
ATOM 611 C C . TYR A 1 74 ? 21.236 -4.100 -3.274 1.00 91.00 74 TYR A C 1
ATOM 613 O O . TYR A 1 74 ? 20.544 -4.307 -4.271 1.00 91.00 74 TYR A O 1
ATOM 621 N N . GLU A 1 75 ? 22.512 -3.740 -3.358 1.00 87.38 75 GLU A N 1
ATOM 622 C CA . GLU A 1 75 ? 23.214 -3.582 -4.629 1.00 87.38 75 GLU A CA 1
ATOM 623 C C . GLU A 1 75 ? 24.143 -4.776 -4.855 1.00 87.38 75 GLU A C 1
ATOM 625 O O . GLU A 1 75 ? 24.949 -5.121 -3.988 1.00 87.38 75 GLU A O 1
ATOM 630 N N . ALA A 1 76 ? 24.014 -5.412 -6.017 1.00 83.38 76 ALA A N 1
ATOM 631 C CA . ALA A 1 76 ? 24.874 -6.497 -6.468 1.00 83.38 76 ALA A CA 1
ATOM 632 C C . ALA A 1 76 ? 25.119 -6.335 -7.973 1.00 83.38 76 ALA A C 1
ATOM 634 O O . ALA A 1 76 ? 24.180 -6.106 -8.734 1.00 83.38 76 ALA A O 1
ATOM 635 N N . ASP A 1 77 ? 26.386 -6.411 -8.386 1.00 79.56 77 ASP A N 1
ATOM 636 C CA . ASP A 1 77 ? 26.818 -6.306 -9.789 1.00 79.56 77 ASP A CA 1
ATOM 637 C C . ASP A 1 77 ? 26.346 -5.030 -10.521 1.00 79.56 77 ASP A C 1
ATOM 639 O O . ASP A 1 77 ? 26.122 -5.029 -11.727 1.00 79.56 77 ASP A O 1
ATOM 643 N N . GLY A 1 78 ? 26.202 -3.915 -9.791 1.00 77.38 78 GLY A N 1
ATOM 644 C CA . GLY A 1 78 ? 25.739 -2.630 -10.339 1.00 77.38 78 GLY A CA 1
ATOM 645 C 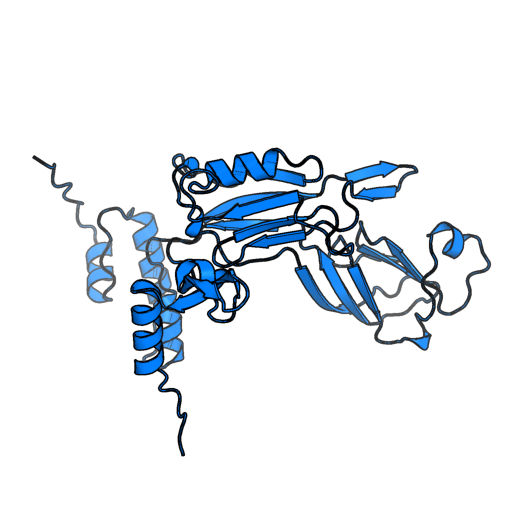C . GLY A 1 78 ? 24.226 -2.547 -10.579 1.00 77.38 78 GLY A C 1
ATOM 646 O O . GLY A 1 78 ? 23.747 -1.528 -11.077 1.00 77.38 78 GLY A O 1
ATOM 647 N N . PHE A 1 79 ? 23.476 -3.584 -10.197 1.00 76.75 79 PHE A N 1
ATOM 648 C CA . PHE A 1 79 ? 22.017 -3.615 -10.210 1.00 76.75 79 PHE A CA 1
ATOM 649 C C . PHE A 1 79 ? 21.460 -3.577 -8.790 1.00 76.75 79 PHE A C 1
ATOM 651 O O . PHE A 1 79 ? 22.079 -4.052 -7.831 1.00 76.75 79 PHE A O 1
ATOM 658 N N . ARG A 1 80 ? 20.261 -3.007 -8.659 1.00 84.62 80 ARG A N 1
ATOM 659 C CA . ARG A 1 80 ? 19.535 -2.972 -7.393 1.00 84.62 80 ARG A CA 1
ATOM 660 C C . ARG A 1 80 ? 18.510 -4.080 -7.345 1.00 84.62 80 ARG A C 1
ATOM 662 O O . ARG A 1 80 ? 17.728 -4.259 -8.272 1.00 84.62 80 ARG A O 1
ATOM 669 N N . TRP A 1 81 ? 18.487 -4.762 -6.217 1.00 85.88 81 TRP A N 1
ATOM 670 C CA . TRP A 1 81 ? 17.595 -5.870 -5.946 1.00 85.88 81 TRP A CA 1
ATOM 671 C C . TRP A 1 81 ? 16.790 -5.566 -4.694 1.00 85.88 81 TRP A C 1
ATOM 673 O O . TRP A 1 81 ? 17.274 -4.924 -3.761 1.00 85.88 81 TRP A O 1
ATOM 683 N N . LEU A 1 82 ? 15.547 -6.031 -4.670 1.00 90.94 82 LEU A N 1
ATOM 684 C CA . LEU A 1 82 ? 14.716 -5.953 -3.478 1.00 90.94 82 LEU A CA 1
ATOM 685 C C . LEU A 1 82 ? 15.134 -7.040 -2.488 1.00 90.9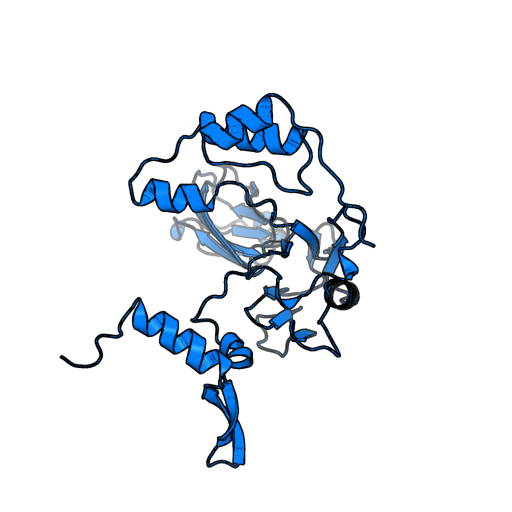4 82 LEU A C 1
ATOM 687 O O . LEU A 1 82 ? 15.331 -8.188 -2.878 1.00 90.94 82 LEU A O 1
ATOM 691 N N . GLN A 1 83 ? 15.212 -6.698 -1.201 1.00 91.62 83 GLN A N 1
ATOM 692 C CA . GLN A 1 83 ? 15.439 -7.693 -0.147 1.00 91.62 83 GLN A CA 1
ATOM 693 C C . GLN A 1 83 ? 14.279 -8.700 -0.046 1.00 91.62 83 GLN A C 1
ATOM 695 O O . GLN A 1 83 ? 14.493 -9.862 0.289 1.00 91.62 83 GLN A O 1
ATOM 700 N N . ALA A 1 84 ? 13.060 -8.256 -0.358 1.00 91.62 84 ALA A N 1
ATOM 701 C CA . ALA A 1 84 ? 11.860 -9.080 -0.453 1.00 91.62 84 ALA A CA 1
ATOM 702 C C . ALA A 1 84 ? 11.471 -9.303 -1.922 1.00 91.62 84 ALA A C 1
ATOM 704 O O . ALA A 1 84 ? 11.471 -8.367 -2.717 1.00 91.62 84 ALA A O 1
ATOM 705 N N . GLU A 1 85 ? 11.111 -10.537 -2.273 1.00 89.56 85 GLU A N 1
ATOM 706 C CA . GLU A 1 85 ? 10.814 -10.947 -3.655 1.00 89.56 85 GLU A CA 1
ATOM 707 C C . GLU A 1 85 ? 9.500 -10.338 -4.177 1.00 89.56 85 GLU A C 1
ATOM 709 O O . GLU A 1 85 ? 9.434 -9.838 -5.302 1.00 89.56 85 GLU A O 1
ATOM 714 N N . ASP A 1 86 ? 8.457 -10.338 -3.341 1.00 90.75 86 ASP A N 1
ATOM 715 C CA . ASP A 1 86 ? 7.145 -9.792 -3.687 1.00 90.75 86 ASP A CA 1
ATOM 716 C C . ASP A 1 86 ? 6.467 -9.131 -2.475 1.00 90.75 86 ASP A C 1
ATOM 718 O O . ASP A 1 86 ? 5.531 -9.690 -1.890 1.00 90.75 86 ASP A O 1
ATOM 722 N N . PRO A 1 87 ? 6.979 -7.963 -2.040 1.00 94.00 87 PRO A N 1
ATOM 723 C CA . PRO A 1 87 ? 6.497 -7.319 -0.836 1.00 94.00 87 PRO A CA 1
ATOM 724 C C . PRO A 1 87 ? 5.134 -6.661 -1.052 1.00 94.00 87 PRO A C 1
ATOM 726 O O . PRO A 1 87 ? 4.946 -5.857 -1.968 1.00 94.00 87 PRO A O 1
ATOM 729 N N . ARG A 1 88 ? 4.197 -6.917 -0.140 1.00 95.12 88 ARG A N 1
ATOM 730 C CA . ARG A 1 88 ? 2.862 -6.316 -0.156 1.00 95.12 88 ARG A CA 1
ATOM 731 C C . ARG A 1 88 ? 2.479 -5.805 1.219 1.00 95.12 88 ARG A C 1
ATOM 733 O O . ARG A 1 88 ? 2.657 -6.498 2.212 1.00 95.12 88 ARG A O 1
ATOM 740 N N . VAL A 1 89 ? 1.892 -4.614 1.258 1.00 96.62 89 VAL A N 1
ATOM 741 C CA . VAL A 1 89 ? 1.258 -4.044 2.451 1.00 96.62 89 VAL A CA 1
ATOM 742 C C . VAL A 1 89 ? -0.221 -3.846 2.152 1.00 96.62 89 VAL A C 1
ATOM 744 O O . VAL A 1 89 ? -0.589 -3.264 1.129 1.00 96.62 89 VAL A O 1
ATOM 747 N N . GLU A 1 90 ? -1.077 -4.317 3.048 1.00 95.44 90 GLU A N 1
ATOM 748 C CA . GLU A 1 90 ? -2.523 -4.160 2.955 1.00 95.44 90 GLU A CA 1
ATOM 749 C C . GLU A 1 90 ? -3.091 -3.673 4.286 1.00 95.44 90 GLU A C 1
ATOM 751 O O . GLU A 1 90 ? -2.872 -4.278 5.332 1.00 95.44 90 GLU A O 1
ATOM 756 N N . ILE A 1 91 ? -3.854 -2.585 4.236 1.00 94.62 91 ILE A N 1
ATOM 757 C CA . ILE A 1 91 ? -4.657 -2.073 5.341 1.00 94.62 91 ILE A CA 1
ATOM 758 C C . ILE A 1 91 ? -6.117 -2.272 4.963 1.00 94.62 91 ILE A C 1
ATOM 760 O O . ILE A 1 91 ? -6.683 -1.526 4.160 1.00 94.62 91 ILE A O 1
ATOM 764 N N . ALA A 1 92 ? -6.709 -3.295 5.557 1.00 92.94 92 ALA A N 1
ATOM 765 C CA . ALA A 1 92 ? -8.115 -3.619 5.449 1.00 92.94 92 ALA A CA 1
ATOM 766 C C . ALA A 1 92 ? -8.927 -2.914 6.554 1.00 92.94 92 ALA A C 1
ATOM 768 O O . ALA A 1 92 ? -8.440 -2.073 7.317 1.00 92.94 92 ALA A O 1
ATOM 769 N N . SER A 1 93 ? -10.208 -3.252 6.650 1.00 88.62 93 SER A N 1
ATOM 770 C CA . SER A 1 93 ? -11.138 -2.658 7.612 1.00 88.62 93 SER A CA 1
ATOM 771 C C . SER A 1 93 ? -10.741 -2.949 9.055 1.00 88.62 93 SER A C 1
ATOM 773 O O . SER A 1 93 ? -10.766 -2.038 9.883 1.00 88.62 93 SER A O 1
ATOM 775 N N . CYS A 1 94 ? -10.332 -4.184 9.349 1.00 90.19 94 CYS A N 1
ATOM 776 C CA . CYS A 1 94 ? -9.934 -4.594 10.699 1.00 90.19 94 CYS A CA 1
ATOM 777 C C . CYS A 1 94 ? -8.463 -4.995 10.815 1.00 90.19 94 CYS A C 1
ATOM 779 O O . CYS A 1 94 ? -7.965 -5.090 11.930 1.00 90.19 94 CYS A O 1
ATOM 781 N N . PHE A 1 95 ? -7.765 -5.216 9.701 1.00 93.88 95 PHE A N 1
ATOM 782 C CA . PHE A 1 95 ? -6.410 -5.764 9.717 1.00 93.88 95 PHE A CA 1
ATOM 783 C C . PHE A 1 95 ? -5.408 -4.877 9.000 1.00 93.88 95 PHE A C 1
ATOM 785 O O . PHE A 1 95 ? -5.734 -4.255 7.991 1.00 93.88 95 PHE A O 1
ATOM 792 N N . LEU A 1 96 ? -4.171 -4.916 9.479 1.00 95.69 96 LEU A N 1
ATOM 793 C CA . LEU A 1 96 ? -2.995 -4.610 8.680 1.00 95.69 96 LEU A CA 1
ATOM 794 C C . LEU A 1 96 ? -2.236 -5.909 8.444 1.00 95.69 96 LEU A C 1
ATOM 796 O O . LEU A 1 96 ? -1.987 -6.659 9.387 1.00 95.69 96 LEU A O 1
ATOM 800 N N . ARG A 1 97 ? -1.885 -6.172 7.189 1.00 96.00 97 ARG A N 1
ATOM 801 C CA . ARG A 1 97 ? -1.122 -7.348 6.781 1.00 96.00 97 ARG A CA 1
ATOM 802 C C . ARG A 1 97 ? 0.065 -6.950 5.926 1.00 96.00 97 ARG A C 1
ATOM 804 O O . ARG A 1 97 ? -0.056 -6.068 5.072 1.00 96.00 97 ARG A O 1
ATOM 811 N N . VAL A 1 98 ? 1.190 -7.616 6.145 1.00 96.81 98 VAL A N 1
ATOM 812 C CA . VAL A 1 98 ? 2.407 -7.428 5.360 1.00 96.81 98 VAL A CA 1
ATOM 813 C C . VAL A 1 98 ? 2.959 -8.778 4.938 1.00 96.81 98 VAL A C 1
ATOM 815 O O . VAL A 1 98 ? 3.034 -9.699 5.745 1.00 96.81 98 VAL A O 1
ATOM 818 N N . TRP A 1 99 ? 3.363 -8.867 3.677 1.00 96.44 99 TRP A N 1
ATOM 819 C CA . TRP A 1 99 ? 4.050 -10.011 3.092 1.00 96.44 99 TRP A CA 1
ATOM 820 C C . TRP A 1 99 ? 5.379 -9.542 2.508 1.00 96.44 99 TRP A C 1
ATOM 822 O O . TRP A 1 99 ? 5.450 -8.460 1.930 1.00 96.44 99 TRP A O 1
ATOM 832 N N . SER A 1 100 ? 6.403 -10.371 2.625 1.00 94.50 100 SER A N 1
ATOM 833 C CA . SER A 1 100 ? 7.685 -10.309 1.924 1.00 94.50 100 SER A CA 1
ATOM 834 C C . SER A 1 100 ? 7.605 -11.017 0.569 1.00 94.50 100 SER A C 1
ATOM 836 O O . SER A 1 100 ? 8.326 -10.675 -0.371 1.00 94.50 100 SER A O 1
ATOM 838 N N . ASN A 1 101 ? 6.707 -11.9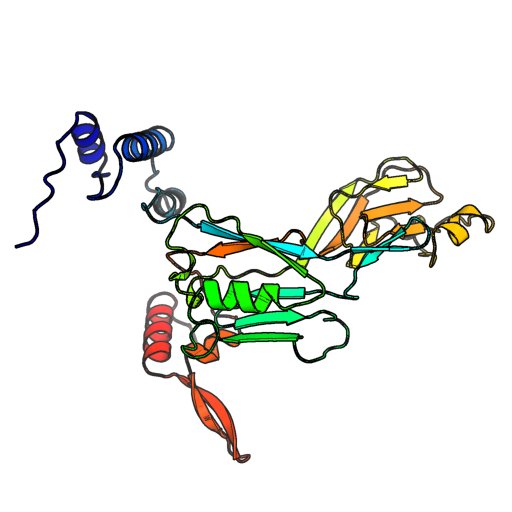98 0.450 1.00 93.12 101 ASN A N 1
ATOM 839 C CA . ASN A 1 101 ? 6.386 -12.653 -0.807 1.00 93.12 101 ASN A CA 1
ATOM 840 C C . ASN A 1 101 ? 4.901 -13.038 -0.873 1.00 93.12 101 ASN A C 1
ATOM 842 O O . ASN A 1 101 ? 4.489 -14.090 -0.380 1.00 93.12 101 ASN A O 1
ATOM 846 N N . TYR A 1 102 ? 4.104 -12.187 -1.512 1.00 90.69 102 TYR A N 1
ATOM 847 C CA . TYR A 1 102 ? 2.673 -12.409 -1.687 1.00 90.69 102 TYR A CA 1
ATOM 848 C C . TYR A 1 102 ? 2.359 -13.512 -2.718 1.00 90.69 102 TYR A C 1
ATOM 850 O O . TYR A 1 102 ? 1.480 -14.345 -2.489 1.00 90.69 102 TYR A O 1
ATOM 858 N N . SER A 1 103 ? 3.109 -13.576 -3.820 1.00 87.38 103 SER A N 1
ATOM 859 C CA . SER A 1 103 ? 2.908 -14.525 -4.925 1.00 87.38 103 SER A CA 1
ATOM 860 C C . SER A 1 103 ? 2.993 -16.001 -4.520 1.00 87.38 103 SER A C 1
ATOM 862 O O . SER A 1 103 ? 2.312 -16.840 -5.112 1.00 87.38 103 SER A O 1
ATOM 864 N N . LYS A 1 104 ? 3.764 -16.338 -3.474 1.00 83.88 104 LYS A N 1
ATOM 865 C CA . LYS A 1 104 ? 3.868 -17.713 -2.947 1.00 83.88 104 LYS A CA 1
ATOM 866 C C . LYS A 1 104 ? 2.623 -18.183 -2.184 1.00 83.88 104 LYS A C 1
ATOM 868 O O . LYS A 1 104 ? 2.553 -19.358 -1.829 1.00 83.88 104 LYS A O 1
ATOM 873 N N . GLY A 1 105 ? 1.643 -17.307 -1.942 1.00 77.31 105 GLY A N 1
ATOM 874 C CA . GLY A 1 105 ? 0.369 -17.662 -1.306 1.00 77.31 105 GLY A CA 1
ATOM 875 C C . GLY A 1 105 ? 0.488 -18.080 0.165 1.00 77.31 105 GLY A C 1
ATOM 876 O O . GLY A 1 105 ? -0.380 -18.795 0.663 1.00 77.31 105 GLY A O 1
ATOM 877 N N . GLY A 1 106 ? 1.571 -17.677 0.837 1.00 81.81 106 GLY A N 1
ATOM 878 C CA . GLY A 1 106 ? 1.830 -17.974 2.246 1.00 81.81 106 GLY A CA 1
ATOM 879 C C . GLY A 1 106 ? 1.079 -17.066 3.226 1.00 81.81 106 GLY A C 1
ATOM 880 O O . GLY A 1 106 ? 0.399 -16.110 2.841 1.00 81.81 106 GLY A O 1
ATOM 881 N N . GLU A 1 107 ? 1.226 -17.373 4.517 1.00 90.12 107 GLU A N 1
ATOM 882 C CA . GLU A 1 107 ? 0.781 -16.494 5.603 1.00 90.12 107 GLU A CA 1
ATOM 883 C C . GLU A 1 107 ? 1.555 -15.162 5.582 1.00 90.12 107 GLU A C 1
ATOM 885 O O . GLU A 1 107 ? 2.706 -15.130 5.137 1.00 90.12 107 GLU A O 1
ATOM 890 N N . PRO A 1 108 ? 0.933 -14.053 6.017 1.00 94.31 108 PRO A N 1
ATOM 891 C CA . PRO A 1 108 ? 1.628 -12.777 6.145 1.00 94.31 108 PRO A CA 1
ATOM 892 C C . PRO A 1 108 ? 2.766 -12.858 7.170 1.00 94.31 108 PRO A C 1
ATOM 894 O O . PRO A 1 108 ? 2.593 -13.422 8.247 1.00 94.31 108 PRO A O 1
ATOM 897 N N . ASP A 1 109 ? 3.898 -12.217 6.871 1.00 95.31 109 ASP A N 1
ATOM 898 C CA . ASP A 1 109 ? 5.007 -12.031 7.820 1.00 95.31 109 ASP A CA 1
ATOM 899 C C . ASP A 1 109 ? 4.586 -11.180 9.028 1.00 95.31 109 ASP A C 1
ATOM 901 O O . ASP A 1 109 ? 5.159 -11.286 10.112 1.00 95.31 109 ASP A O 1
ATOM 905 N N . LEU A 1 110 ? 3.567 -10.333 8.845 1.00 95.69 110 LEU A N 1
ATOM 906 C CA . LEU A 1 110 ? 2.935 -9.566 9.909 1.00 95.69 110 LEU A CA 1
ATOM 907 C C . LEU A 1 110 ? 1.427 -9.481 9.688 1.00 95.69 110 LEU A C 1
ATOM 909 O O . LEU A 1 110 ? 0.978 -8.987 8.655 1.00 95.69 110 LEU A O 1
ATOM 913 N N . GLU A 1 111 ? 0.649 -9.863 10.696 1.00 95.06 111 GLU A N 1
ATOM 914 C CA . GLU A 1 111 ? -0.789 -9.610 10.768 1.00 95.06 111 GLU A CA 1
ATOM 915 C C . GLU A 1 111 ? -1.131 -8.934 12.099 1.00 95.06 111 GLU A C 1
ATOM 917 O O . GLU A 1 111 ? -0.820 -9.449 13.171 1.00 95.06 111 GLU A O 1
ATOM 922 N N . LEU A 1 112 ? -1.781 -7.771 12.024 1.00 94.62 112 LEU A N 1
ATOM 923 C CA . LEU A 1 112 ? -2.255 -7.013 13.180 1.00 94.62 112 LEU A CA 1
ATOM 924 C C . LEU A 1 112 ? -3.762 -6.823 13.097 1.00 94.62 112 LEU A C 1
ATOM 926 O O . LEU A 1 112 ? -4.269 -6.309 12.096 1.00 94.62 112 LEU A O 1
ATOM 930 N N . LEU A 1 113 ? -4.469 -7.169 14.172 1.00 92.62 113 LEU A N 1
ATOM 931 C CA . LEU A 1 113 ? -5.871 -6.817 14.357 1.00 92.62 113 LEU A CA 1
ATOM 932 C C . LEU A 1 113 ? -5.943 -5.408 14.959 1.00 92.62 113 LEU A C 1
ATOM 934 O O . LEU A 1 113 ? -5.664 -5.201 16.131 1.00 92.62 113 LEU A O 1
ATOM 938 N N . LEU A 1 114 ? -6.357 -4.423 14.163 1.00 92.00 114 LEU A N 1
ATOM 939 C CA . LEU A 1 114 ? -6.270 -2.993 14.505 1.00 92.00 114 LEU A CA 1
ATOM 940 C C . LEU A 1 114 ? -7.188 -2.555 15.661 1.00 92.00 114 LEU A C 1
ATOM 942 O O . LEU A 1 114 ? -7.105 -1.418 16.125 1.00 92.00 114 LEU A O 1
ATOM 946 N N . SER A 1 115 ? -8.094 -3.434 16.092 1.00 86.25 115 SER A N 1
ATOM 947 C CA . SER A 1 115 ? -8.989 -3.238 17.236 1.00 86.25 115 SER A CA 1
ATOM 948 C C . SER A 1 115 ? -8.570 -4.025 18.481 1.00 86.25 115 SER A C 1
ATOM 950 O O . SER A 1 115 ? -9.218 -3.894 19.521 1.00 86.25 115 SER A O 1
ATOM 952 N N . ASP A 1 116 ? -7.553 -4.883 18.382 1.00 86.44 116 ASP A N 1
ATOM 953 C CA . ASP A 1 116 ? -7.089 -5.702 19.498 1.00 86.44 116 ASP A CA 1
ATOM 954 C C . ASP A 1 116 ? -6.302 -4.852 20.493 1.00 86.44 116 ASP A C 1
ATOM 956 O O . ASP A 1 116 ? -5.430 -4.084 20.106 1.00 86.44 116 ASP A O 1
ATOM 960 N N . ARG A 1 117 ? -6.621 -4.989 21.783 1.00 85.12 117 ARG A N 1
ATOM 961 C CA . ARG A 1 117 ? -5.958 -4.261 22.870 1.00 85.12 117 ARG A CA 1
ATOM 962 C C . ARG A 1 117 ? -4.569 -4.789 23.186 1.00 85.12 117 ARG A C 1
ATOM 964 O O . ARG A 1 117 ? -3.790 -4.049 23.778 1.00 85.12 117 ARG A O 1
ATOM 971 N N . GLU A 1 118 ? -4.299 -6.050 22.870 1.00 82.88 118 GLU A N 1
ATOM 972 C CA . GLU A 1 118 ? -3.027 -6.689 23.206 1.00 82.88 118 GLU A CA 1
ATOM 973 C C . GLU A 1 118 ? -1.973 -6.467 22.120 1.00 82.88 118 GLU A C 1
ATOM 975 O O . GLU A 1 118 ? -0.787 -6.387 22.436 1.00 82.88 118 GLU A O 1
ATOM 980 N N . ASN A 1 119 ? -2.391 -6.329 20.857 1.00 77.56 119 ASN A N 1
ATOM 981 C CA . ASN A 1 119 ? -1.477 -6.152 19.738 1.00 77.56 119 ASN A CA 1
ATOM 982 C C . ASN A 1 119 ? -2.112 -5.351 18.588 1.00 77.56 119 ASN A C 1
ATOM 984 O O . ASN A 1 119 ? -2.946 -5.866 17.845 1.00 77.56 119 ASN A O 1
ATOM 988 N N . GLY A 1 120 ? -1.676 -4.100 18.411 1.00 85.00 120 GLY A N 1
ATOM 989 C CA . GLY A 1 120 ? -2.103 -3.248 17.298 1.00 85.00 120 GLY A CA 1
ATOM 990 C C . GLY A 1 120 ? -3.176 -2.215 17.641 1.00 85.00 120 GLY A C 1
ATOM 991 O O . GLY A 1 120 ? -3.698 -1.591 16.721 1.00 85.00 120 GLY A O 1
ATOM 992 N N . TYR A 1 121 ? -3.490 -1.994 18.922 1.00 91.44 121 TYR A N 1
ATOM 993 C CA . TYR A 1 121 ? -4.516 -1.036 19.356 1.00 91.44 121 TYR A CA 1
ATOM 994 C C . TYR A 1 121 ? -4.147 0.409 19.021 1.00 91.44 121 TYR A C 1
ATOM 996 O O . TYR A 1 121 ? -4.990 1.202 18.584 1.00 91.44 121 TYR A O 1
ATOM 1004 N N . PHE A 1 122 ? -2.881 0.751 19.246 1.00 94.56 122 PHE A N 1
ATOM 1005 C CA . PHE A 1 122 ? -2.347 2.089 19.072 1.00 94.56 122 PHE A CA 1
ATOM 1006 C C . PHE A 1 122 ? -1.415 2.168 17.866 1.00 94.56 122 PHE A C 1
ATOM 1008 O O . PHE A 1 122 ? -0.785 1.184 17.472 1.00 94.56 122 PHE A O 1
ATOM 1015 N N . VAL A 1 123 ? -1.323 3.353 17.257 1.00 93.94 123 VAL A N 1
ATOM 1016 C CA . VAL A 1 123 ? -0.495 3.565 16.060 1.00 93.94 123 VAL A CA 1
ATOM 1017 C C . VAL A 1 123 ? 0.988 3.320 16.367 1.00 93.94 123 VAL A C 1
ATOM 1019 O O . VAL A 1 123 ? 1.728 2.892 15.481 1.00 93.94 123 VAL A O 1
ATOM 1022 N N . GLU A 1 124 ? 1.424 3.519 17.614 1.00 93.75 124 GLU A N 1
ATOM 1023 C CA . GLU A 1 124 ? 2.765 3.123 18.058 1.00 93.75 124 GLU A CA 1
ATOM 1024 C C . GLU A 1 124 ? 3.014 1.613 17.923 1.00 93.75 124 GLU A C 1
ATOM 1026 O O . GLU A 1 124 ? 4.067 1.222 17.416 1.00 93.75 124 GLU A O 1
ATOM 1031 N N . ASP A 1 125 ? 2.046 0.768 18.293 1.00 94.25 125 ASP A N 1
ATOM 1032 C CA . ASP A 1 125 ? 2.159 -0.692 18.168 1.00 94.25 125 ASP A CA 1
ATOM 1033 C C . ASP A 1 125 ? 2.361 -1.087 16.702 1.00 94.25 125 ASP A C 1
ATOM 1035 O O . ASP A 1 125 ? 3.239 -1.884 16.371 1.00 94.25 125 ASP A O 1
ATOM 1039 N N . VAL A 1 126 ? 1.597 -0.455 15.805 1.00 95.44 126 VAL A N 1
ATOM 1040 C CA . VAL A 1 126 ? 1.715 -0.655 14.356 1.00 95.44 126 VAL A CA 1
ATOM 1041 C C . VAL A 1 126 ? 3.084 -0.209 13.850 1.00 95.44 126 VAL A C 1
ATOM 1043 O O . VAL A 1 126 ? 3.720 -0.933 13.088 1.00 95.44 126 VAL A O 1
ATOM 1046 N N . TYR A 1 127 ? 3.568 0.959 14.282 1.00 95.19 127 TYR A N 1
ATOM 1047 C CA . TYR A 1 127 ? 4.894 1.442 13.904 1.00 95.19 127 TYR A CA 1
ATOM 1048 C C . TYR A 1 127 ? 5.996 0.474 14.354 1.00 95.19 127 TYR A C 1
ATOM 1050 O O . TYR A 1 127 ? 6.883 0.150 13.564 1.00 95.19 127 TYR A O 1
ATOM 1058 N N . ASN A 1 128 ? 5.939 -0.002 15.599 1.00 94.88 128 ASN A N 1
ATOM 1059 C CA . ASN A 1 128 ? 6.931 -0.917 16.160 1.00 94.88 128 ASN A CA 1
ATOM 1060 C C . ASN A 1 128 ? 6.924 -2.267 15.434 1.00 94.88 128 ASN A C 1
ATOM 1062 O O . ASN A 1 128 ? 7.988 -2.783 15.093 1.00 94.88 128 ASN A O 1
ATOM 1066 N N . ALA A 1 129 ? 5.737 -2.802 15.146 1.00 95.81 129 ALA A N 1
ATOM 1067 C CA . ALA A 1 129 ? 5.570 -4.050 14.415 1.00 95.81 129 ALA A CA 1
ATOM 1068 C C . ALA A 1 129 ? 6.036 -3.951 12.954 1.00 95.81 129 ALA A C 1
ATOM 1070 O O . ALA A 1 129 ? 6.679 -4.862 12.453 1.00 95.81 129 ALA A O 1
ATOM 1071 N N . LEU A 1 130 ? 5.778 -2.836 12.267 1.00 96.25 130 LEU A N 1
ATOM 1072 C CA . LEU A 1 130 ? 6.310 -2.619 10.918 1.00 96.25 130 LEU A CA 1
ATOM 1073 C C . LEU A 1 130 ? 7.832 -2.424 10.933 1.00 96.25 130 LEU A C 1
ATOM 1075 O O . LEU A 1 130 ? 8.529 -2.902 10.046 1.00 96.25 130 LEU A O 1
ATOM 1079 N N . SER A 1 131 ? 8.360 -1.731 11.943 1.00 96.06 131 SER A N 1
ATOM 1080 C CA . SER A 1 131 ? 9.796 -1.440 12.054 1.00 96.06 131 SER A CA 1
ATOM 1081 C C . SER A 1 131 ? 10.641 -2.666 12.411 1.00 96.06 131 SER A C 1
ATOM 1083 O O . SER A 1 131 ? 11.861 -2.618 12.259 1.00 96.06 131 SER A O 1
ATOM 1085 N N . SER A 1 132 ? 10.026 -3.748 12.900 1.00 95.75 132 SER A N 1
ATOM 1086 C CA . SER A 1 132 ? 10.720 -5.009 13.180 1.00 95.75 132 SER A CA 1
ATOM 1087 C C . SER A 1 132 ? 10.965 -5.848 11.922 1.00 95.75 132 SER A C 1
ATOM 1089 O O . SER A 1 132 ? 11.819 -6.734 11.949 1.00 95.75 132 SER A O 1
ATOM 1091 N N . LEU A 1 133 ? 10.258 -5.557 10.825 1.00 96.62 133 LEU A N 1
ATOM 1092 C CA . LEU A 1 133 ? 10.418 -6.251 9.553 1.00 96.62 133 LEU A CA 1
ATOM 1093 C C . LEU A 1 133 ? 11.745 -5.858 8.894 1.00 96.62 133 LEU A C 1
ATOM 1095 O O . LEU A 1 133 ? 12.091 -4.683 8.733 1.00 96.62 133 LEU A O 1
ATOM 1099 N N . ASP A 1 134 ? 12.514 -6.862 8.492 1.00 95.31 134 ASP A N 1
ATOM 1100 C CA . ASP A 1 134 ? 13.879 -6.682 8.014 1.00 95.31 134 ASP A CA 1
ATOM 1101 C C . ASP A 1 134 ? 13.953 -6.167 6.573 1.00 95.31 134 ASP A C 1
ATOM 1103 O O . ASP A 1 134 ? 14.950 -5.527 6.251 1.00 95.31 134 ASP A O 1
ATOM 1107 N N . PHE A 1 135 ? 12.907 -6.364 5.763 1.00 95.06 135 PHE A N 1
ATOM 1108 C CA . PHE A 1 135 ? 12.835 -6.023 4.335 1.00 95.06 135 PHE A CA 1
ATOM 1109 C C . PHE A 1 135 ? 12.159 -4.679 4.005 1.00 95.06 135 PHE A C 1
ATOM 1111 O O . PHE A 1 135 ? 12.153 -4.260 2.844 1.00 95.06 135 PHE A O 1
ATOM 1118 N N . ILE A 1 136 ? 11.613 -3.977 5.003 1.00 96.62 136 ILE A N 1
ATOM 1119 C CA . ILE A 1 136 ? 11.080 -2.616 4.842 1.00 96.62 136 ILE A CA 1
ATOM 1120 C C . ILE A 1 136 ? 11.810 -1.611 5.731 1.00 96.62 136 ILE A C 1
ATOM 1122 O O . ILE A 1 136 ? 12.442 -1.955 6.733 1.00 96.62 136 ILE A O 1
ATOM 1126 N N . GLU A 1 137 ? 11.720 -0.345 5.349 1.00 96.69 137 GLU A N 1
ATOM 1127 C CA . GLU A 1 137 ? 12.116 0.807 6.145 1.00 96.69 137 GLU A CA 1
ATOM 1128 C C . GLU A 1 137 ? 10.878 1.658 6.434 1.00 96.69 137 GLU A C 1
ATOM 1130 O O . GLU A 1 137 ? 10.118 1.994 5.525 1.00 96.69 137 GLU A O 1
ATOM 1135 N N . VAL A 1 138 ? 10.673 2.009 7.704 1.00 96.75 138 VAL A N 1
ATOM 1136 C CA . VAL A 1 138 ? 9.523 2.801 8.146 1.00 96.75 138 VAL A CA 1
ATOM 1137 C C . VAL A 1 138 ? 10.012 4.152 8.639 1.00 96.75 138 VAL A C 1
ATOM 1139 O O . VAL A 1 138 ? 10.731 4.255 9.631 1.00 96.75 138 VAL A O 1
ATOM 1142 N N . LYS A 1 139 ? 9.585 5.214 7.966 1.00 95.69 139 LYS A N 1
ATOM 1143 C CA . LYS A 1 139 ? 9.908 6.591 8.327 1.00 95.69 139 LYS A CA 1
ATOM 1144 C C . LYS A 1 139 ? 8.693 7.265 8.946 1.00 95.69 139 LYS A C 1
ATOM 1146 O O . LYS A 1 139 ? 7.645 7.373 8.313 1.00 95.69 139 LYS A O 1
ATOM 1151 N N . LYS A 1 140 ? 8.835 7.775 10.171 1.00 93.19 140 LYS A N 1
ATOM 1152 C CA . LYS A 1 140 ? 7.792 8.585 10.820 1.00 93.19 140 LYS A CA 1
ATOM 1153 C C . LYS A 1 140 ? 7.616 9.910 10.073 1.00 93.19 140 LYS A C 1
ATOM 1155 O O . LYS A 1 140 ? 8.592 10.623 9.837 1.00 93.19 140 LYS A O 1
ATOM 1160 N N . LEU A 1 141 ? 6.375 10.238 9.719 1.00 90.38 141 LEU A N 1
ATOM 1161 C CA . LEU A 1 141 ? 6.011 11.508 9.079 1.00 90.38 141 LEU A CA 1
ATOM 1162 C C . LEU A 1 141 ? 5.273 12.457 10.029 1.00 90.38 141 LEU A C 1
ATOM 1164 O O . LEU A 1 141 ? 5.363 13.677 9.858 1.00 90.38 141 LEU A O 1
ATOM 1168 N N . SER A 1 142 ? 4.574 11.916 11.032 1.00 81.62 142 SER A N 1
ATOM 1169 C CA . SER A 1 142 ? 3.840 12.724 12.005 1.00 81.62 142 SER A CA 1
ATOM 1170 C C . SER A 1 142 ? 4.777 13.672 12.759 1.00 81.62 142 SER A C 1
ATOM 1172 O O . SER A 1 142 ? 5.815 13.266 13.281 1.00 81.62 142 SER A O 1
ATOM 1174 N N . ARG A 1 143 ? 4.391 14.951 12.822 1.00 70.56 143 ARG A N 1
ATOM 1175 C CA . ARG A 1 143 ? 5.088 16.006 13.582 1.00 70.56 143 ARG A CA 1
ATOM 1176 C C . ARG A 1 143 ? 4.401 16.335 14.910 1.00 70.56 143 ARG A C 1
ATOM 1178 O O . ARG A 1 143 ? 4.933 17.130 15.680 1.00 70.56 143 ARG A O 1
ATOM 1185 N N . ASP A 1 144 ? 3.225 15.758 15.149 1.00 67.06 144 ASP A N 1
ATOM 1186 C CA . ASP A 1 144 ? 2.407 16.009 16.336 1.00 67.06 144 ASP A CA 1
ATOM 1187 C C . ASP A 1 144 ? 2.842 15.077 17.474 1.00 67.06 144 ASP A C 1
ATOM 1189 O O . ASP A 1 144 ? 3.053 13.894 17.234 1.00 67.06 144 ASP A O 1
ATOM 1193 N N . GLY A 1 145 ? 2.931 15.582 18.707 1.00 65.56 145 GLY A N 1
ATOM 1194 C CA . GLY A 1 145 ? 3.500 14.868 19.863 1.00 65.56 145 GLY A CA 1
ATOM 1195 C C . GLY A 1 145 ? 2.631 13.803 20.546 1.00 65.56 145 GLY A C 1
ATOM 1196 O O . GLY A 1 145 ? 3.022 13.358 21.613 1.00 65.56 145 GLY A O 1
ATOM 1197 N N . ASP A 1 146 ? 1.490 13.413 19.967 1.00 80.50 146 ASP A N 1
ATOM 1198 C CA . ASP A 1 146 ? 0.557 12.430 20.560 1.00 80.50 146 ASP A CA 1
ATOM 1199 C C . ASP A 1 146 ? 0.107 11.348 19.557 1.00 80.50 146 ASP A C 1
ATOM 1201 O O . ASP A 1 146 ? -0.931 10.702 19.730 1.00 80.50 146 ASP A O 1
ATOM 1205 N N . TRP A 1 147 ? 0.829 11.183 18.446 1.00 87.38 147 TRP A N 1
ATOM 1206 C CA . TRP A 1 147 ? 0.457 10.208 17.414 1.00 87.38 147 TRP A CA 1
ATOM 1207 C C . TRP A 1 147 ? 0.538 8.768 17.930 1.00 87.38 147 TRP A C 1
ATOM 1209 O O . TRP A 1 147 ? -0.226 7.931 17.453 1.00 87.38 147 TRP A O 1
ATOM 1219 N N . GLU A 1 148 ? 1.402 8.500 18.918 1.00 90.38 148 GLU A N 1
ATOM 1220 C CA . GLU A 1 148 ? 1.566 7.179 19.523 1.00 90.38 148 GLU A CA 1
ATOM 1221 C C . GLU A 1 148 ? 0.243 6.645 20.076 1.00 90.38 148 GLU A C 1
ATOM 1223 O O . GLU A 1 148 ? -0.061 5.472 19.906 1.00 90.38 148 GLU A O 1
ATOM 1228 N N . PHE A 1 149 ? -0.580 7.517 20.667 1.00 89.69 149 PHE A N 1
ATOM 1229 C CA . PHE A 1 149 ? -1.825 7.152 21.353 1.00 89.69 149 PHE A CA 1
ATOM 1230 C C . PHE A 1 149 ? -3.062 7.173 20.450 1.00 89.69 149 PHE A C 1
ATOM 1232 O O . PHE A 1 149 ? -4.186 6.943 20.914 1.00 89.69 149 PHE A O 1
ATOM 1239 N N . LEU A 1 150 ? -2.895 7.477 19.162 1.00 91.19 150 LEU A N 1
ATOM 1240 C CA . LEU A 1 150 ? -3.992 7.380 18.210 1.00 91.19 150 LEU A CA 1
ATOM 1241 C C . LEU A 1 150 ? -4.377 5.914 18.030 1.00 91.19 150 LEU A C 1
ATOM 1243 O O . LEU A 1 150 ? -3.524 5.033 18.006 1.00 91.19 150 LEU A O 1
ATOM 1247 N N . ARG A 1 151 ? -5.676 5.645 17.886 1.00 92.62 151 ARG A N 1
ATOM 1248 C CA . ARG A 1 151 ? -6.148 4.282 17.636 1.00 92.62 151 ARG A CA 1
ATOM 1249 C C . ARG A 1 151 ? -5.826 3.852 16.215 1.00 92.62 151 ARG A C 1
ATOM 1251 O O . ARG A 1 151 ? -6.127 4.586 15.271 1.00 92.62 151 ARG A O 1
ATOM 1258 N N . SER A 1 152 ? -5.294 2.649 16.063 1.00 94.06 152 SER A N 1
ATOM 1259 C CA . SER A 1 152 ? -4.969 2.057 14.763 1.00 94.06 152 SER A CA 1
ATOM 1260 C C . SER A 1 152 ? -6.197 1.648 13.966 1.00 94.06 152 SER A C 1
ATOM 1262 O O . SER A 1 152 ? -6.142 1.587 12.739 1.00 94.06 152 SER A O 1
ATOM 1264 N N . GLU A 1 153 ? -7.335 1.423 14.631 1.00 91.12 153 GLU A N 1
ATOM 1265 C CA . GLU A 1 153 ? -8.602 1.118 13.959 1.00 91.12 153 GLU A CA 1
ATOM 1266 C C . GLU A 1 153 ? -8.971 2.185 12.918 1.00 91.12 153 GLU A C 1
ATOM 1268 O O . GLU A 1 153 ? -9.625 1.865 11.933 1.00 91.12 153 GLU A O 1
ATOM 1273 N N . ASN A 1 154 ? -8.472 3.412 13.089 1.00 90.56 154 ASN A N 1
ATOM 1274 C CA . ASN A 1 154 ? -8.670 4.585 12.242 1.00 90.56 154 ASN A CA 1
ATOM 1275 C C . ASN A 1 154 ? -7.641 4.738 11.098 1.00 90.56 154 ASN A C 1
ATOM 1277 O O . ASN A 1 154 ? -7.663 5.745 10.384 1.00 90.56 154 ASN A O 1
ATOM 1281 N N . LEU A 1 155 ? -6.739 3.774 10.894 1.00 93.38 155 LEU A N 1
ATOM 1282 C CA . LEU A 1 155 ? -5.866 3.762 9.718 1.00 93.38 155 LEU A CA 1
ATOM 1283 C C . LEU A 1 155 ? -6.691 3.621 8.429 1.00 93.38 155 LEU A C 1
ATOM 1285 O O . LEU A 1 155 ? -7.658 2.855 8.356 1.00 93.38 155 LEU A O 1
ATOM 1289 N N . LYS A 1 156 ? -6.307 4.390 7.407 1.00 92.06 156 LYS A N 1
ATOM 1290 C CA . LYS A 1 156 ? -6.998 4.474 6.119 1.00 92.06 156 LYS A CA 1
ATOM 1291 C C . LYS A 1 156 ? -6.878 3.165 5.348 1.00 92.06 156 LYS A C 1
ATOM 1293 O O . LYS A 1 156 ? -5.771 2.668 5.134 1.00 92.06 156 LYS A O 1
ATOM 1298 N N . TYR A 1 157 ? -8.014 2.680 4.849 1.00 90.69 157 TYR A N 1
ATOM 1299 C CA . TYR A 1 157 ? -8.053 1.545 3.930 1.00 90.69 157 TYR A CA 1
ATOM 1300 C C . TYR A 1 157 ? -7.161 1.819 2.713 1.00 90.69 157 TYR A C 1
ATOM 1302 O O . TYR A 1 157 ? -7.334 2.829 2.023 1.00 90.69 157 TYR A O 1
ATOM 1310 N N . SER A 1 158 ? -6.183 0.953 2.468 1.00 92.19 158 SER A N 1
ATOM 1311 C CA . SER A 1 158 ? -5.212 1.123 1.386 1.00 92.19 158 SER A CA 1
ATOM 1312 C C . SER A 1 158 ? -4.418 -0.156 1.138 1.00 92.19 158 SER A C 1
ATOM 1314 O O . SER A 1 158 ? -4.367 -1.045 1.980 1.00 92.19 158 SER A O 1
ATOM 1316 N N . ASN A 1 159 ? -3.780 -0.254 -0.025 1.00 93.69 159 ASN A N 1
ATOM 1317 C CA . ASN A 1 159 ? -2.827 -1.313 -0.323 1.00 93.69 159 ASN A CA 1
ATOM 1318 C C . ASN A 1 159 ? -1.645 -0.752 -1.121 1.00 93.69 159 ASN A C 1
ATOM 1320 O O . ASN A 1 159 ? -1.695 0.371 -1.635 1.00 93.69 159 ASN A O 1
ATOM 1324 N N . SER A 1 160 ? -0.580 -1.542 -1.205 1.00 95.94 160 SER A N 1
ATOM 1325 C CA . SER A 1 160 ? 0.622 -1.211 -1.963 1.00 95.94 160 SER A CA 1
ATOM 1326 C C . SER A 1 160 ? 0.524 -1.566 -3.449 1.00 95.94 160 SER A C 1
ATOM 1328 O O . SER A 1 160 ? 1.552 -1.567 -4.114 1.00 95.94 160 SER A O 1
ATOM 1330 N N . LEU A 1 161 ? -0.660 -1.869 -3.993 1.00 93.88 161 LEU A N 1
ATOM 1331 C CA . LEU A 1 161 ? -0.824 -2.176 -5.414 1.00 93.88 161 LEU A CA 1
ATOM 1332 C C . LEU A 1 161 ? -1.210 -0.921 -6.196 1.00 93.88 161 LEU A C 1
ATOM 1334 O O . LEU A 1 161 ? -2.075 -0.137 -5.801 1.00 93.88 161 LEU A O 1
ATOM 1338 N N . GLY A 1 162 ? -0.546 -0.731 -7.326 1.00 94.06 162 GLY A N 1
ATOM 1339 C CA . GLY A 1 162 ? -0.783 0.353 -8.259 1.00 94.06 162 GLY A CA 1
ATOM 1340 C C . GLY A 1 162 ? -0.963 -0.175 -9.672 1.00 94.06 162 GLY A C 1
ATOM 1341 O O . GLY A 1 162 ? -0.466 -1.238 -10.033 1.00 94.06 162 GLY A O 1
ATOM 1342 N N . TYR A 1 163 ? -1.671 0.602 -10.480 1.00 94.94 163 TYR A N 1
ATOM 1343 C CA . TYR A 1 163 ? -1.813 0.352 -11.904 1.00 94.94 163 TYR A CA 1
ATOM 1344 C C . TYR A 1 163 ? -1.634 1.664 -12.658 1.00 94.94 163 TYR A C 1
ATOM 1346 O O . TYR A 1 163 ? -2.185 2.696 -12.262 1.00 94.94 163 TYR A O 1
ATOM 1354 N N . MET A 1 164 ? -0.843 1.623 -13.723 1.00 94.81 164 MET A N 1
ATOM 1355 C CA . MET A 1 164 ? -0.659 2.718 -14.662 1.00 94.81 164 MET A CA 1
ATOM 1356 C C . MET A 1 164 ? -1.226 2.303 -16.014 1.00 94.81 164 MET A C 1
ATOM 1358 O O . MET A 1 164 ? -0.922 1.223 -16.514 1.00 94.81 164 MET A O 1
ATOM 1362 N N . SER A 1 165 ? -2.033 3.176 -16.613 1.00 94.62 165 SER A N 1
ATOM 1363 C CA . SER A 1 165 ? -2.647 2.933 -17.916 1.00 94.62 165 SER A CA 1
ATOM 1364 C C . SER A 1 165 ? -2.077 3.887 -18.955 1.00 94.62 165 SER A C 1
ATOM 1366 O O . SER A 1 165 ? -2.112 5.099 -18.746 1.00 94.62 165 SER A O 1
ATOM 1368 N N . GLY A 1 166 ? -1.642 3.347 -20.094 1.00 90.25 166 GLY A N 1
ATOM 1369 C CA . GLY A 1 166 ? -1.301 4.131 -21.286 1.00 90.25 166 GLY A CA 1
ATOM 1370 C C . GLY A 1 166 ? -0.114 5.081 -21.108 1.00 90.25 166 GLY A C 1
ATOM 1371 O O . GLY A 1 166 ? -0.138 6.199 -21.623 1.00 90.25 166 GLY A O 1
ATOM 1372 N N . GLU A 1 167 ? 0.917 4.665 -20.374 1.00 92.94 167 GLU A N 1
ATOM 1373 C CA . GLU A 1 167 ? 2.159 5.425 -20.293 1.00 92.94 167 GLU A CA 1
ATOM 1374 C C . GLU A 1 167 ? 2.900 5.375 -21.632 1.00 92.94 167 GLU A C 1
ATOM 1376 O O . GLU A 1 167 ? 3.113 4.307 -22.202 1.00 92.94 167 GLU A O 1
ATOM 1381 N N . LEU A 1 168 ? 3.282 6.545 -22.147 1.00 91.56 168 LEU A N 1
ATOM 1382 C CA . LEU A 1 168 ? 3.994 6.653 -23.415 1.00 91.56 168 LEU A CA 1
ATOM 1383 C C . LEU A 1 168 ? 5.478 6.344 -23.230 1.00 91.56 168 LEU A C 1
ATOM 1385 O O . LEU A 1 168 ? 6.180 7.030 -22.484 1.00 91.56 168 LEU A O 1
ATOM 1389 N N . LEU A 1 169 ? 5.966 5.376 -23.996 1.00 89.25 169 LEU A N 1
ATOM 1390 C CA . LEU A 1 169 ? 7.378 5.068 -24.086 1.00 89.25 169 LEU A CA 1
ATOM 1391 C C . LEU A 1 169 ? 8.124 6.168 -24.838 1.00 89.25 169 LEU A C 1
ATOM 1393 O O . LEU A 1 169 ? 7.643 6.743 -25.825 1.00 89.25 169 LEU A O 1
ATOM 1397 N N . GLN A 1 170 ? 9.335 6.467 -24.373 1.00 82.12 170 GLN A N 1
ATOM 1398 C CA . GLN A 1 170 ? 10.211 7.378 -25.091 1.00 82.12 170 GLN A CA 1
ATOM 1399 C C . GLN A 1 170 ? 10.645 6.687 -26.384 1.00 82.12 170 GLN A C 1
ATOM 1401 O O . GLN A 1 170 ? 10.881 5.486 -26.405 1.00 82.12 170 GLN A O 1
ATOM 1406 N N . GLY A 1 171 ? 10.767 7.445 -27.477 1.00 77.69 171 GLY A N 1
ATOM 1407 C CA . GLY A 1 171 ? 11.133 6.920 -28.803 1.00 77.69 171 GLY A CA 1
ATOM 1408 C C . GLY A 1 171 ? 12.561 6.370 -28.928 1.00 77.69 171 GLY A C 1
ATOM 1409 O O . GLY A 1 171 ? 13.099 6.356 -30.032 1.00 77.69 171 GLY A O 1
ATOM 1410 N N . ASN A 1 172 ? 13.169 5.974 -27.812 1.00 83.12 172 ASN A N 1
ATOM 1411 C CA . ASN A 1 172 ? 14.543 5.531 -27.650 1.00 83.12 172 ASN A CA 1
ATOM 1412 C C . ASN A 1 172 ? 14.562 4.078 -27.152 1.00 83.12 172 ASN A C 1
ATOM 1414 O O . ASN A 1 172 ? 13.614 3.616 -26.523 1.00 83.12 172 ASN A O 1
ATOM 1418 N N . GLN A 1 173 ? 15.697 3.400 -27.328 1.00 84.81 173 GLN A N 1
ATOM 1419 C CA . GLN A 1 173 ? 15.905 2.020 -26.863 1.00 84.81 173 GLN A CA 1
ATOM 1420 C C . GLN A 1 173 ? 15.851 1.846 -25.342 1.00 84.81 173 GLN A C 1
ATOM 1422 O O . GLN A 1 173 ? 15.774 0.719 -24.876 1.00 84.81 173 GLN A O 1
ATOM 1427 N N . MET A 1 174 ? 15.910 2.933 -24.572 1.00 89.56 174 MET A N 1
ATOM 1428 C CA . MET A 1 174 ? 15.785 2.931 -23.119 1.00 89.56 174 MET A CA 1
ATOM 1429 C C . MET A 1 174 ? 14.733 3.958 -22.720 1.00 89.56 174 MET A C 1
ATOM 1431 O O . MET A 1 174 ? 14.863 5.144 -23.034 1.00 89.56 174 MET A O 1
ATOM 1435 N N . THR A 1 175 ? 13.719 3.503 -21.996 1.00 91.31 175 THR A N 1
ATOM 1436 C CA . THR A 1 175 ? 12.667 4.345 -21.437 1.00 91.31 175 THR A CA 1
ATOM 1437 C C . THR A 1 175 ? 12.582 4.122 -19.940 1.00 91.31 175 THR A C 1
ATOM 1439 O O . THR A 1 175 ? 12.379 3.001 -19.487 1.00 91.31 175 THR A O 1
ATOM 1442 N N . LYS A 1 176 ? 12.676 5.206 -19.168 1.00 92.81 176 LYS A N 1
ATOM 1443 C CA . LYS A 1 176 ? 12.336 5.185 -17.747 1.00 92.81 176 LYS A CA 1
ATOM 1444 C C . LYS A 1 176 ? 10.840 5.436 -17.574 1.00 92.81 176 LYS A C 1
ATOM 1446 O O . LYS A 1 176 ? 10.351 6.466 -18.038 1.00 92.81 176 LYS A O 1
ATOM 1451 N N . LEU A 1 177 ? 10.162 4.513 -16.904 1.00 93.62 177 LEU A N 1
ATOM 1452 C CA . LEU A 1 177 ? 8.759 4.617 -16.530 1.00 93.62 177 LEU A CA 1
ATOM 1453 C C . LEU A 1 177 ? 8.576 5.588 -15.356 1.00 93.62 177 LEU A C 1
ATOM 1455 O O . LEU A 1 177 ? 9.504 5.898 -14.602 1.00 93.62 177 LEU A O 1
ATOM 1459 N N . SER A 1 178 ? 7.348 6.058 -15.168 1.00 93.62 178 SER A N 1
ATOM 1460 C CA . SER A 1 178 ? 6.980 7.004 -14.118 1.00 93.62 178 SER A CA 1
ATOM 1461 C C . SER A 1 178 ? 6.988 6.388 -12.715 1.00 93.62 178 SER A C 1
ATOM 1463 O O . SER A 1 178 ? 7.007 7.115 -11.714 1.00 93.62 178 SER A O 1
ATOM 1465 N N . ARG A 1 179 ? 6.967 5.052 -12.621 1.00 94.56 179 ARG A N 1
ATOM 1466 C CA . ARG A 1 179 ? 6.932 4.286 -11.368 1.00 94.56 179 ARG A CA 1
ATOM 1467 C C . ARG A 1 179 ? 8.029 3.222 -11.344 1.00 94.56 179 ARG A C 1
ATOM 1469 O O . ARG A 1 179 ? 8.429 2.721 -12.386 1.00 94.56 179 ARG A O 1
ATOM 1476 N N . ARG A 1 180 ? 8.476 2.897 -10.131 1.00 94.06 180 ARG A N 1
ATOM 1477 C CA . ARG A 1 180 ? 9.412 1.809 -9.803 1.00 94.06 180 ARG A CA 1
ATOM 1478 C C . ARG A 1 180 ? 8.631 0.568 -9.353 1.00 94.06 180 ARG A C 1
ATOM 1480 O O . ARG A 1 180 ? 7.425 0.669 -9.122 1.00 94.06 180 ARG A O 1
ATOM 1487 N N . TYR A 1 181 ? 9.327 -0.554 -9.184 1.00 93.94 181 TYR A N 1
ATOM 1488 C CA . TYR A 1 181 ? 8.774 -1.820 -8.675 1.00 93.94 181 TYR A CA 1
ATOM 1489 C C . TYR A 1 181 ? 7.635 -2.384 -9.538 1.00 93.94 181 TYR A C 1
ATOM 1491 O O . TYR A 1 181 ? 6.541 -2.658 -9.048 1.00 93.94 181 TYR A O 1
ATOM 1499 N N . ILE A 1 182 ? 7.892 -2.513 -10.835 1.00 94.44 182 ILE A N 1
ATOM 1500 C CA . ILE A 1 182 ? 6.973 -3.077 -11.823 1.00 94.44 182 ILE A CA 1
ATOM 1501 C C . ILE A 1 182 ? 6.724 -4.553 -11.508 1.00 94.44 182 ILE A C 1
ATOM 1503 O O . ILE A 1 182 ? 7.665 -5.304 -11.258 1.00 94.44 182 ILE A O 1
ATOM 1507 N N . GLU A 1 183 ? 5.464 -4.969 -11.532 1.00 91.81 183 GLU A N 1
ATOM 1508 C CA . GLU A 1 183 ? 5.085 -6.378 -11.389 1.00 91.81 183 GLU A CA 1
ATOM 1509 C C . GLU A 1 183 ? 4.934 -6.995 -12.779 1.00 91.81 183 GLU A C 1
ATOM 1511 O O . GLU A 1 183 ? 5.768 -7.809 -13.196 1.00 91.81 183 GLU A O 1
ATOM 1516 N N . ASP A 1 184 ? 3.949 -6.494 -13.527 1.00 92.19 184 ASP A N 1
ATOM 1517 C CA . ASP A 1 184 ? 3.640 -6.900 -14.892 1.00 92.19 184 ASP A CA 1
ATOM 1518 C C . ASP A 1 184 ? 3.531 -5.679 -15.803 1.00 92.19 184 ASP A C 1
ATOM 1520 O O . ASP A 1 184 ? 3.043 -4.622 -15.397 1.00 92.19 184 ASP A O 1
ATOM 1524 N N . ILE A 1 185 ? 3.946 -5.835 -17.058 1.00 93.62 185 ILE A N 1
ATOM 1525 C CA . ILE A 1 185 ? 3.849 -4.807 -18.095 1.00 93.62 185 ILE A CA 1
ATOM 1526 C C . ILE A 1 185 ? 3.187 -5.374 -19.350 1.00 93.62 185 ILE A C 1
ATOM 1528 O O . ILE A 1 185 ? 3.454 -6.496 -19.768 1.00 93.62 185 ILE A O 1
ATOM 1532 N N . PHE A 1 186 ? 2.317 -4.573 -19.952 1.00 93.44 186 PHE A N 1
ATOM 1533 C CA . PHE A 1 186 ? 1.579 -4.887 -21.165 1.00 93.44 186 PHE A CA 1
ATOM 1534 C C . PHE A 1 186 ? 1.817 -3.776 -22.179 1.00 93.44 186 PHE A C 1
ATOM 1536 O O . PHE A 1 186 ? 1.549 -2.602 -21.905 1.00 93.44 186 PHE A O 1
ATOM 1543 N N . PHE A 1 187 ? 2.321 -4.135 -23.351 1.00 92.38 187 PHE A N 1
ATOM 1544 C CA . PHE A 1 187 ? 2.547 -3.196 -24.442 1.00 92.38 187 PHE A CA 1
ATOM 1545 C C . PHE A 1 187 ? 1.323 -3.160 -25.353 1.00 92.38 187 PHE A C 1
ATOM 1547 O O . PHE A 1 187 ? 0.653 -4.164 -25.544 1.00 92.38 187 PHE A O 1
ATOM 1554 N N . GLU A 1 188 ? 1.017 -2.003 -25.935 1.00 89.31 188 GLU A N 1
ATOM 1555 C CA . GLU A 1 188 ? -0.073 -1.907 -26.918 1.00 89.31 188 GLU A CA 1
ATOM 1556 C C . GLU A 1 188 ? 0.278 -2.632 -28.232 1.00 89.31 188 GLU A C 1
ATOM 1558 O O . GLU A 1 188 ? -0.595 -3.107 -28.956 1.00 89.31 188 GLU A O 1
ATOM 1563 N N . ASN A 1 189 ? 1.574 -2.727 -28.538 1.00 85.50 189 ASN A N 1
ATOM 1564 C CA . ASN A 1 189 ? 2.091 -3.338 -29.752 1.00 85.50 189 ASN A CA 1
ATOM 1565 C C . ASN A 1 189 ? 2.828 -4.648 -29.450 1.00 85.50 189 ASN A C 1
ATOM 1567 O O . ASN A 1 189 ? 4.061 -4.683 -29.431 1.00 85.50 189 ASN A O 1
ATOM 1571 N N . ASP A 1 190 ? 2.069 -5.731 -29.296 1.00 80.06 190 ASP A N 1
ATOM 1572 C CA . ASP A 1 190 ? 2.603 -7.072 -29.017 1.00 80.06 190 ASP A CA 1
ATOM 1573 C C . ASP A 1 190 ? 3.616 -7.542 -30.070 1.00 80.06 190 ASP A C 1
ATOM 1575 O O . ASP A 1 190 ? 4.543 -8.276 -29.763 1.00 80.06 190 ASP A O 1
ATOM 1579 N N . THR A 1 191 ? 3.504 -7.090 -31.325 1.00 80.19 191 THR A N 1
ATOM 1580 C CA . THR A 1 191 ? 4.459 -7.488 -32.379 1.00 80.19 191 THR A CA 1
ATOM 1581 C C . THR A 1 191 ? 5.838 -6.852 -32.215 1.00 80.19 191 THR A C 1
ATOM 1583 O O . THR A 1 191 ? 6.836 -7.395 -32.686 1.00 80.19 191 THR A O 1
ATOM 1586 N N . ALA A 1 192 ? 5.897 -5.690 -31.564 1.00 81.38 192 ALA A N 1
ATOM 1587 C CA . ALA A 1 192 ? 7.130 -4.964 -31.297 1.00 81.38 192 ALA A CA 1
ATOM 1588 C C . ALA A 1 192 ? 7.758 -5.319 -29.942 1.00 81.38 192 ALA A C 1
ATOM 1590 O O . ALA A 1 192 ? 8.919 -4.976 -29.727 1.00 81.38 192 ALA A O 1
ATOM 1591 N N . TYR A 1 193 ? 7.001 -5.980 -29.067 1.00 84.69 193 TYR A N 1
ATOM 1592 C CA . TYR A 1 193 ? 7.387 -6.375 -27.715 1.00 84.69 193 TYR A CA 1
ATOM 1593 C C . TYR A 1 193 ? 6.798 -7.762 -27.421 1.00 84.69 193 TYR A C 1
ATOM 1595 O O . TYR A 1 193 ? 5.838 -7.877 -26.664 1.00 84.69 193 TYR A O 1
ATOM 1603 N N . PHE A 1 194 ? 7.324 -8.810 -28.062 1.00 87.38 194 PHE A N 1
ATOM 1604 C CA . PHE A 1 194 ? 6.771 -10.167 -27.916 1.00 87.38 194 PHE A CA 1
ATOM 1605 C C . PHE A 1 194 ? 7.593 -11.073 -26.997 1.00 87.38 194 PHE A C 1
ATOM 1607 O O . PHE A 1 194 ? 7.069 -12.082 -26.529 1.00 87.38 194 PHE A O 1
ATOM 1614 N N . GLU A 1 195 ? 8.870 -10.758 -26.761 1.00 89.88 195 GLU A N 1
ATOM 1615 C CA . GLU A 1 195 ? 9.772 -11.600 -25.969 1.00 89.88 195 GLU A CA 1
ATOM 1616 C C . GLU A 1 195 ? 10.518 -10.762 -24.926 1.00 89.88 195 GLU A C 1
ATOM 1618 O O . GLU A 1 195 ? 11.375 -9.941 -25.262 1.00 89.88 195 GLU A O 1
ATOM 1623 N N . GLU A 1 196 ? 10.198 -10.991 -23.651 1.00 91.06 196 GLU A N 1
ATOM 1624 C CA . GLU A 1 196 ? 10.988 -10.485 -22.530 1.00 91.06 196 GLU A CA 1
ATOM 1625 C C . GLU A 1 196 ? 12.225 -11.369 -22.347 1.00 91.06 196 GLU A C 1
ATOM 1627 O O . GLU A 1 196 ? 12.105 -12.581 -22.161 1.00 91.06 196 GLU A O 1
ATOM 1632 N N . VAL A 1 197 ? 13.417 -10.777 -22.398 1.00 90.75 197 VAL A N 1
ATOM 1633 C CA . VAL A 1 197 ? 14.668 -11.483 -22.099 1.00 90.75 197 VAL A CA 1
ATOM 1634 C C . VAL A 1 197 ? 14.986 -11.399 -20.608 1.00 90.75 197 VAL A C 1
ATOM 1636 O O . VAL A 1 197 ? 14.681 -10.406 -19.956 1.00 90.75 197 VAL A O 1
ATOM 1639 N N . GLU A 1 198 ? 15.642 -12.424 -20.062 1.00 86.19 198 GLU A N 1
ATOM 1640 C CA . GLU A 1 198 ? 15.887 -12.536 -18.613 1.00 86.19 198 GLU A CA 1
ATOM 1641 C C . GLU A 1 198 ? 16.864 -11.490 -18.057 1.00 86.19 198 GLU A C 1
ATOM 1643 O O . GLU A 1 198 ? 16.831 -11.183 -16.866 1.00 86.19 198 GLU A O 1
ATOM 1648 N N . SER A 1 199 ? 17.756 -10.947 -18.889 1.00 84.19 199 SER A N 1
ATOM 1649 C CA . SER A 1 199 ? 18.739 -9.959 -18.450 1.00 84.19 199 SER A CA 1
ATOM 1650 C C . SER A 1 199 ? 19.068 -8.936 -19.527 1.00 84.19 199 SER A C 1
ATOM 1652 O O . SER A 1 199 ? 18.994 -9.202 -20.731 1.00 84.19 199 SER A O 1
ATOM 1654 N N . PHE A 1 200 ? 19.503 -7.759 -19.077 1.00 83.69 200 PHE A N 1
ATOM 1655 C CA . PHE A 1 200 ? 19.982 -6.704 -19.964 1.00 83.69 200 PHE A CA 1
ATOM 1656 C C . PHE A 1 200 ? 21.160 -7.165 -20.839 1.00 83.69 200 PHE A C 1
ATOM 1658 O O . PHE A 1 200 ? 21.221 -6.828 -22.022 1.00 83.69 200 PHE A O 1
ATOM 1665 N N . ASP A 1 201 ? 22.058 -7.990 -20.296 1.00 83.44 201 ASP A N 1
ATOM 1666 C CA . ASP A 1 201 ? 23.206 -8.515 -21.039 1.00 83.44 201 ASP A CA 1
ATOM 1667 C C . ASP A 1 201 ? 22.778 -9.384 -22.225 1.00 83.44 201 ASP A C 1
ATOM 1669 O O . ASP A 1 201 ? 23.379 -9.305 -23.299 1.00 83.44 201 ASP A O 1
ATOM 1673 N N . LEU A 1 202 ? 21.712 -10.178 -22.068 1.00 80.88 202 LEU A N 1
ATOM 1674 C CA . LEU A 1 202 ? 21.161 -10.972 -23.166 1.00 80.88 202 LEU A CA 1
ATOM 1675 C C . LEU A 1 202 ? 20.609 -10.074 -24.277 1.00 80.88 202 LEU A C 1
ATOM 1677 O O . LEU A 1 202 ? 20.789 -10.403 -25.444 1.00 80.88 202 LEU A O 1
ATOM 1681 N N . LEU A 1 203 ? 20.007 -8.931 -23.937 1.00 82.62 203 LEU A N 1
ATOM 1682 C CA . LEU A 1 203 ? 19.523 -7.963 -24.926 1.00 82.62 203 LEU A CA 1
ATOM 1683 C C . LEU A 1 203 ? 20.672 -7.275 -25.683 1.00 82.62 203 LEU A C 1
ATOM 1685 O O . LEU A 1 203 ? 20.536 -6.957 -26.864 1.00 82.62 203 LEU A O 1
ATOM 1689 N N . GLN A 1 204 ? 21.786 -6.999 -24.998 1.00 78.88 204 GLN A N 1
ATOM 1690 C CA . GLN A 1 204 ? 22.899 -6.225 -25.550 1.00 78.88 204 GLN A CA 1
ATOM 1691 C C . GLN A 1 204 ? 23.891 -7.077 -26.355 1.00 78.88 204 GLN A C 1
ATOM 1693 O O . GLN A 1 204 ? 24.380 -6.627 -27.395 1.00 78.88 204 GLN A O 1
ATOM 1698 N N . TRP A 1 205 ? 24.223 -8.278 -25.870 1.00 72.75 205 TRP A N 1
ATOM 1699 C CA . TRP A 1 205 ? 25.342 -9.077 -26.385 1.00 72.75 205 TRP A CA 1
ATOM 1700 C C . TRP A 1 205 ? 24.922 -10.245 -27.275 1.00 72.75 205 TRP A C 1
ATOM 1702 O O . TRP A 1 205 ? 25.697 -10.637 -28.153 1.00 72.75 205 TRP A O 1
ATOM 1712 N N . ASN A 1 206 ? 23.709 -10.779 -27.114 1.00 68.69 206 ASN A N 1
ATOM 1713 C CA . ASN A 1 206 ? 23.159 -11.703 -28.100 1.00 68.69 206 ASN A CA 1
ATOM 1714 C C . ASN A 1 206 ? 22.504 -10.882 -29.199 1.00 68.69 206 ASN A C 1
ATOM 1716 O O . ASN A 1 206 ? 21.661 -10.050 -28.896 1.00 68.69 206 ASN A O 1
ATOM 1720 N N . LEU A 1 207 ? 22.914 -11.116 -30.452 1.00 69.44 207 LEU A N 1
ATOM 1721 C CA . LEU A 1 207 ? 22.362 -10.519 -31.677 1.00 69.44 207 LEU A CA 1
ATOM 1722 C C . LEU A 1 207 ? 20.882 -10.121 -31.495 1.00 69.44 207 LEU A C 1
ATOM 1724 O O . LEU A 1 207 ? 20.027 -11.005 -31.599 1.00 69.44 207 LEU A O 1
ATOM 1728 N N . PRO A 1 208 ? 20.589 -8.836 -31.197 1.00 70.69 208 PRO A N 1
ATOM 1729 C CA . PRO A 1 208 ? 19.274 -8.434 -30.723 1.00 70.69 208 PRO A CA 1
ATOM 1730 C C . PRO A 1 208 ? 18.236 -8.772 -31.781 1.00 70.69 208 PRO A C 1
ATOM 1732 O O . PRO A 1 208 ? 18.312 -8.289 -32.916 1.00 70.69 208 PRO A O 1
ATOM 1735 N N . GLN A 1 209 ? 17.285 -9.631 -31.424 1.00 78.81 209 GLN A N 1
ATOM 1736 C CA . GLN A 1 209 ? 16.211 -9.986 -32.335 1.00 78.81 209 GLN A CA 1
ATOM 1737 C C . GLN A 1 209 ? 15.143 -8.892 -32.304 1.00 78.81 209 GLN A C 1
ATOM 1739 O O . GLN A 1 209 ? 14.941 -8.187 -31.308 1.00 78.81 209 GLN A O 1
ATOM 1744 N N . LEU A 1 210 ? 14.463 -8.713 -33.435 1.00 81.50 210 LEU A N 1
ATOM 1745 C CA . LEU A 1 210 ? 13.304 -7.828 -33.486 1.00 81.50 210 LEU A CA 1
ATOM 1746 C C . LEU A 1 210 ? 12.286 -8.303 -32.451 1.00 81.50 210 LEU A C 1
ATOM 1748 O O . LEU A 1 210 ? 12.021 -9.495 -32.386 1.00 81.50 210 LEU A O 1
ATOM 1752 N N . GLY A 1 211 ? 11.734 -7.376 -31.669 1.00 83.94 211 GLY A N 1
ATOM 1753 C CA . GLY A 1 211 ? 10.677 -7.667 -30.699 1.00 83.94 211 GLY A CA 1
ATOM 1754 C C . GLY A 1 211 ? 11.135 -8.088 -29.301 1.00 83.94 211 GLY A C 1
ATOM 1755 O O . GLY A 1 211 ? 10.281 -8.267 -28.432 1.00 83.94 211 GLY A O 1
ATOM 1756 N N . GLN A 1 212 ? 12.449 -8.195 -29.073 1.00 89.88 212 GLN A N 1
ATOM 1757 C CA . GLN A 1 212 ? 13.016 -8.438 -27.748 1.00 89.88 212 GLN A CA 1
ATOM 1758 C C . GLN A 1 212 ? 13.047 -7.171 -26.889 1.00 89.88 212 GLN A C 1
ATOM 1760 O O . GLN A 1 212 ? 13.400 -6.079 -27.359 1.00 89.88 212 GLN A O 1
ATOM 1765 N N . TYR A 1 213 ? 12.717 -7.335 -25.611 1.00 91.50 213 TYR A N 1
ATOM 1766 C CA . TYR A 1 213 ? 12.780 -6.280 -24.608 1.00 91.50 213 TYR A CA 1
ATOM 1767 C C . TYR A 1 213 ? 13.231 -6.820 -23.247 1.00 91.50 213 TYR A C 1
ATOM 1769 O O . TYR A 1 213 ? 13.135 -8.010 -22.977 1.00 91.50 213 TYR A O 1
ATOM 1777 N N . TYR A 1 214 ? 13.736 -5.940 -22.389 1.00 91.81 214 TYR A N 1
ATOM 1778 C CA . TYR A 1 214 ? 14.086 -6.233 -20.998 1.00 91.81 214 TYR A CA 1
ATOM 1779 C C . TYR A 1 214 ? 13.450 -5.179 -20.096 1.00 91.81 214 TYR A C 1
ATOM 1781 O O . TYR A 1 214 ? 13.438 -3.995 -20.447 1.00 91.81 214 TYR A O 1
ATOM 1789 N N . VAL A 1 215 ? 12.943 -5.589 -18.935 1.00 91.56 215 VAL A N 1
ATOM 1790 C CA . VAL A 1 215 ? 12.378 -4.676 -17.939 1.00 91.56 215 VAL A CA 1
ATOM 1791 C C . VAL A 1 215 ? 13.138 -4.823 -16.629 1.00 91.56 215 VAL A C 1
ATOM 1793 O O . VAL A 1 215 ? 13.056 -5.847 -15.958 1.00 91.56 215 VAL A O 1
ATOM 1796 N N . ASP A 1 216 ? 13.831 -3.763 -16.217 1.00 91.56 216 ASP A N 1
ATOM 1797 C CA . ASP A 1 216 ? 14.286 -3.640 -14.834 1.00 91.56 216 ASP A CA 1
ATOM 1798 C C . ASP A 1 216 ? 13.066 -3.280 -13.998 1.00 91.56 216 ASP A C 1
ATOM 1800 O O . ASP A 1 216 ? 12.612 -2.129 -13.942 1.00 91.56 216 ASP A O 1
ATOM 1804 N N . LYS A 1 217 ? 12.516 -4.321 -13.377 1.00 91.00 217 LYS A N 1
ATOM 1805 C CA . LYS A 1 217 ? 11.336 -4.233 -12.533 1.00 91.00 217 LYS A CA 1
ATOM 1806 C C . LYS A 1 217 ? 11.577 -3.366 -11.300 1.00 91.00 217 LYS A C 1
ATOM 1808 O O . LYS A 1 217 ? 10.631 -2.760 -10.817 1.00 91.00 217 LYS A O 1
ATOM 1813 N N . VAL A 1 218 ? 12.807 -3.228 -10.805 1.00 91.62 218 VAL A N 1
ATOM 1814 C CA . VAL A 1 218 ? 13.104 -2.421 -9.612 1.00 91.62 218 VAL A CA 1
ATOM 1815 C C . VAL A 1 218 ? 13.151 -0.941 -9.971 1.00 91.62 218 VAL A C 1
ATOM 1817 O O . VAL A 1 218 ? 12.408 -0.145 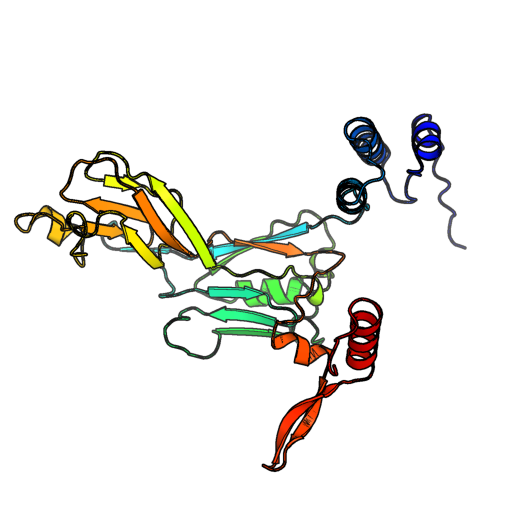-9.396 1.00 91.62 218 VAL A O 1
ATOM 1820 N N . GLU A 1 219 ? 13.962 -0.558 -10.954 1.00 90.81 219 GLU A N 1
ATOM 1821 C CA . GLU A 1 219 ? 14.125 0.845 -11.355 1.00 90.81 219 GLU A CA 1
ATOM 1822 C C . GLU A 1 219 ? 13.019 1.359 -12.288 1.00 90.81 219 GLU A C 1
ATOM 1824 O O . GLU A 1 219 ? 12.912 2.572 -12.503 1.00 90.81 219 GLU A O 1
ATOM 1829 N N . GLY A 1 220 ? 12.173 0.465 -12.808 1.00 92.31 220 GLY A N 1
ATOM 1830 C CA . GLY A 1 220 ? 11.109 0.807 -13.747 1.00 92.31 220 GLY A CA 1
ATOM 1831 C C . GLY A 1 220 ? 11.676 1.281 -15.077 1.00 92.31 220 GLY A C 1
ATOM 1832 O O . GLY A 1 220 ? 11.295 2.338 -15.576 1.00 92.31 220 GLY A O 1
ATOM 1833 N N . ILE A 1 221 ? 12.640 0.547 -15.629 1.00 92.25 221 ILE A N 1
ATOM 1834 C CA . ILE A 1 221 ? 13.276 0.894 -16.903 1.00 92.25 221 ILE A CA 1
ATOM 1835 C C . ILE A 1 221 ? 12.982 -0.209 -17.909 1.00 92.25 221 ILE A C 1
ATOM 1837 O O . ILE A 1 221 ? 13.182 -1.386 -17.633 1.00 92.25 221 ILE A O 1
ATOM 1841 N N . VAL A 1 222 ? 12.516 0.190 -19.087 1.00 91.44 222 VAL A N 1
ATOM 1842 C CA . VAL A 1 222 ? 12.284 -0.698 -20.223 1.00 91.44 222 VAL A CA 1
ATOM 1843 C C . VAL A 1 222 ? 13.382 -0.457 -21.247 1.00 91.44 222 VAL A C 1
ATOM 1845 O O . VAL A 1 222 ? 13.556 0.670 -21.724 1.00 91.44 222 VAL A O 1
ATOM 1848 N N . TRP A 1 223 ? 14.089 -1.518 -21.618 1.00 90.69 223 TRP A N 1
ATOM 1849 C CA . TRP A 1 223 ? 14.980 -1.533 -22.770 1.00 90.69 223 TRP A CA 1
ATOM 1850 C C . TRP A 1 223 ? 14.355 -2.332 -23.899 1.00 90.69 223 TRP A C 1
ATOM 1852 O O . TRP A 1 223 ? 13.771 -3.386 -23.673 1.00 90.69 223 TRP A O 1
ATOM 1862 N N . SER A 1 224 ? 14.485 -1.846 -25.128 1.00 88.31 224 SER A N 1
ATOM 1863 C CA . SER A 1 224 ? 13.953 -2.538 -26.300 1.00 88.31 224 SER A CA 1
ATOM 1864 C C . SER A 1 224 ? 14.821 -2.324 -27.528 1.00 88.31 224 SER A C 1
ATOM 1866 O O . SER A 1 224 ? 15.519 -1.316 -27.655 1.00 88.31 224 SER A O 1
ATOM 1868 N N . THR A 1 225 ? 14.767 -3.275 -28.457 1.00 83.19 225 THR A N 1
ATOM 1869 C CA . THR A 1 225 ? 15.530 -3.203 -29.711 1.00 83.19 225 THR A CA 1
ATOM 1870 C C . THR A 1 225 ? 14.958 -2.172 -30.690 1.00 83.19 225 THR A C 1
ATOM 1872 O O . THR A 1 225 ? 15.678 -1.664 -31.556 1.00 83.19 225 THR A O 1
ATOM 1875 N N . LYS A 1 226 ? 13.679 -1.810 -30.535 1.00 79.38 226 LYS A N 1
ATOM 1876 C CA . LYS A 1 226 ? 12.958 -0.862 -31.389 1.00 79.38 226 LYS A CA 1
ATOM 1877 C C . LYS A 1 226 ? 13.141 0.587 -30.926 1.00 79.38 226 LYS A C 1
ATOM 1879 O O . LYS A 1 226 ? 13.023 0.909 -29.751 1.00 79.38 226 LYS A O 1
ATOM 1884 N N . ASN A 1 227 ? 13.314 1.487 -31.893 1.00 72.75 227 ASN A N 1
ATOM 1885 C CA . ASN A 1 227 ? 13.128 2.925 -31.698 1.00 72.75 227 ASN A CA 1
ATOM 1886 C C . ASN A 1 227 ? 11.697 3.297 -32.110 1.00 72.75 227 ASN A C 1
ATOM 1888 O O . ASN A 1 227 ? 11.357 3.209 -33.291 1.00 72.75 227 ASN A O 1
ATOM 1892 N N . GLY A 1 228 ? 10.840 3.684 -31.166 1.00 67.38 228 GLY A N 1
ATOM 1893 C CA . GLY A 1 228 ? 9.461 4.069 -31.471 1.00 67.38 228 GLY A CA 1
ATOM 1894 C C . GLY A 1 228 ? 8.713 4.618 -30.261 1.00 67.38 228 GLY A C 1
ATOM 1895 O O . GLY A 1 228 ? 8.985 4.221 -29.136 1.00 67.38 228 GLY A O 1
ATOM 1896 N N . ARG A 1 229 ? 7.793 5.562 -30.495 1.00 78.75 229 ARG A N 1
ATOM 1897 C CA . ARG A 1 229 ? 6.851 6.023 -29.466 1.00 78.75 229 ARG A CA 1
ATOM 1898 C C . ARG A 1 229 ? 5.664 5.074 -29.469 1.00 78.75 229 ARG A C 1
ATOM 1900 O O . ARG A 1 229 ? 4.923 5.047 -30.444 1.00 78.75 229 ARG A O 1
ATOM 1907 N N . GLU A 1 230 ? 5.526 4.315 -28.403 1.00 86.25 230 GLU A N 1
ATOM 1908 C CA . GLU A 1 230 ? 4.446 3.350 -28.185 1.00 86.25 230 GLU A CA 1
ATOM 1909 C C . GLU A 1 230 ? 3.867 3.594 -26.790 1.00 86.25 230 GLU A C 1
ATOM 1911 O O . GLU A 1 230 ? 4.394 4.426 -26.047 1.00 86.25 230 GLU A O 1
ATOM 1916 N N . SER A 1 231 ? 2.791 2.902 -26.425 1.00 90.94 231 SER A N 1
ATOM 1917 C CA . SER A 1 231 ? 2.242 2.968 -25.072 1.00 90.94 231 SER A CA 1
ATOM 1918 C C . SER A 1 231 ? 2.320 1.616 -24.363 1.00 90.94 231 SER A C 1
ATOM 1920 O O . SER A 1 231 ? 2.302 0.554 -24.993 1.00 90.94 231 SER A O 1
ATOM 1922 N N . CYS A 1 232 ? 2.437 1.659 -23.040 1.00 93.19 232 CYS A N 1
ATOM 1923 C CA . CYS A 1 232 ? 2.349 0.490 -22.178 1.00 93.19 232 CYS A CA 1
ATOM 1924 C C . CYS A 1 232 ? 1.440 0.764 -20.980 1.00 93.19 232 CYS A C 1
ATOM 1926 O O . CYS A 1 232 ? 1.317 1.894 -20.504 1.00 93.19 232 CYS A O 1
ATOM 1928 N N . SER A 1 233 ? 0.830 -0.289 -20.458 1.00 96.19 233 SER A N 1
ATOM 1929 C CA . SER A 1 233 ? 0.142 -0.279 -19.170 1.00 96.19 233 SER A CA 1
ATOM 1930 C C . SER A 1 233 ? 0.803 -1.298 -18.258 1.00 96.19 233 SER A C 1
ATOM 1932 O O . SER A 1 233 ? 1.266 -2.328 -18.735 1.00 96.19 233 SER A O 1
ATOM 1934 N N . TYR A 1 234 ? 0.888 -1.026 -16.963 1.00 95.88 234 TYR A N 1
ATOM 1935 C CA . TYR A 1 234 ? 1.629 -1.898 -16.057 1.00 95.88 234 TYR A CA 1
ATOM 1936 C C . TYR A 1 234 ? 1.103 -1.832 -14.623 1.00 95.88 234 TYR A C 1
ATOM 1938 O O . TYR A 1 234 ? 0.632 -0.788 -14.154 1.00 95.88 234 TYR A O 1
ATOM 1946 N N . SER A 1 235 ? 1.188 -2.958 -13.920 1.00 96.19 235 SER A N 1
ATOM 1947 C CA . SER A 1 235 ? 1.019 -3.046 -12.470 1.00 96.19 235 SER A CA 1
ATOM 1948 C C . SER A 1 235 ? 2.350 -2.757 -11.782 1.00 96.19 235 SER A C 1
ATOM 1950 O O . SER A 1 235 ? 3.430 -3.028 -12.311 1.00 96.19 235 SER A O 1
ATOM 1952 N N . TYR A 1 236 ? 2.290 -2.137 -10.609 1.00 95.56 236 TYR A N 1
ATOM 1953 C CA . TYR A 1 236 ? 3.486 -1.810 -9.844 1.00 95.56 236 TYR A CA 1
ATOM 1954 C C . TYR A 1 236 ? 3.203 -1.783 -8.347 1.00 95.56 236 TYR A C 1
ATOM 1956 O O . TYR A 1 236 ? 2.092 -1.477 -7.903 1.00 95.56 236 TYR A O 1
ATOM 1964 N N . ARG A 1 237 ? 4.248 -2.004 -7.554 1.00 95.06 237 ARG A N 1
ATOM 1965 C CA . ARG A 1 237 ? 4.198 -1.853 -6.102 1.00 95.06 237 ARG A CA 1
ATOM 1966 C C . ARG A 1 237 ? 4.385 -0.385 -5.749 1.00 95.06 237 ARG A C 1
ATOM 1968 O O . ARG A 1 237 ? 5.413 0.230 -6.031 1.00 95.06 237 ARG A O 1
ATOM 1975 N N . LYS A 1 238 ? 3.373 0.215 -5.133 1.00 95.06 238 LYS A N 1
ATOM 1976 C CA . LYS A 1 238 ? 3.325 1.633 -4.769 1.00 95.06 238 LYS A CA 1
ATOM 1977 C C . LYS A 1 238 ? 4.194 1.918 -3.540 1.00 95.06 238 LYS A C 1
ATOM 1979 O O . LYS A 1 238 ? 3.672 2.229 -2.474 1.00 95.06 238 LYS A O 1
ATOM 1984 N N . PHE A 1 239 ? 5.510 1.847 -3.712 1.00 95.00 239 PHE A N 1
ATOM 1985 C CA . PHE A 1 239 ? 6.494 2.258 -2.714 1.00 95.00 239 PHE A CA 1
ATOM 1986 C C . PHE A 1 239 ? 7.304 3.477 -3.206 1.00 95.00 239 PHE A C 1
ATOM 1988 O O . PHE A 1 239 ? 7.644 3.539 -4.391 1.00 95.00 239 PHE A O 1
ATOM 1995 N N . PRO A 1 240 ? 7.623 4.453 -2.335 1.00 95.44 240 PRO A N 1
ATOM 1996 C CA . PRO A 1 240 ? 7.204 4.542 -0.937 1.00 95.44 240 PRO A CA 1
ATOM 1997 C C . PRO A 1 240 ? 5.678 4.681 -0.768 1.00 95.44 240 PRO A C 1
ATOM 1999 O O . PRO A 1 240 ? 5.008 5.357 -1.553 1.00 95.44 240 PRO A O 1
ATOM 2002 N N . MET A 1 241 ? 5.132 3.999 0.241 1.00 95.81 241 MET A N 1
ATOM 2003 C CA . MET A 1 241 ? 3.710 4.005 0.589 1.00 95.81 241 MET A CA 1
ATOM 2004 C C . MET A 1 241 ? 3.491 4.845 1.843 1.00 95.81 241 MET A C 1
ATOM 2006 O O . MET A 1 241 ? 3.997 4.512 2.912 1.00 95.81 241 MET A O 1
ATOM 2010 N N . THR A 1 242 ? 2.676 5.891 1.739 1.00 95.75 242 THR A N 1
ATOM 2011 C CA . THR A 1 242 ? 2.253 6.675 2.904 1.00 95.75 242 THR A CA 1
ATOM 2012 C C . THR A 1 242 ? 1.020 6.065 3.547 1.00 95.75 242 THR A C 1
ATOM 2014 O O . THR A 1 242 ? 0.013 5.822 2.876 1.00 95.75 242 THR A O 1
ATOM 2017 N N . ILE A 1 243 ? 1.078 5.875 4.861 1.00 94.62 243 ILE A N 1
ATOM 2018 C CA . ILE A 1 243 ? -0.043 5.402 5.662 1.00 94.62 243 ILE A CA 1
ATOM 2019 C C . ILE A 1 243 ? -0.665 6.574 6.403 1.00 94.62 243 ILE A C 1
ATOM 2021 O O . ILE A 1 243 ? -0.000 7.357 7.087 1.00 94.62 243 ILE A O 1
ATOM 2025 N N . TYR A 1 244 ? -1.975 6.691 6.221 1.00 92.50 244 TYR A N 1
ATOM 2026 C CA . TYR A 1 244 ? -2.776 7.796 6.710 1.00 92.50 244 TYR A CA 1
ATOM 2027 C C . TYR A 1 244 ? -3.635 7.339 7.879 1.00 92.50 244 TYR A C 1
ATOM 2029 O O . TYR A 1 244 ? -4.240 6.268 7.840 1.00 92.50 244 TYR A O 1
ATOM 2037 N N . TRP A 1 245 ? -3.746 8.190 8.887 1.00 92.56 245 TRP A N 1
ATOM 2038 C CA . TRP A 1 245 ? -4.743 8.073 9.938 1.00 92.56 245 TRP A CA 1
ATOM 2039 C C . TRP A 1 245 ? -5.902 9.016 9.639 1.00 92.56 245 TRP A C 1
ATOM 2041 O O . TRP A 1 245 ? -5.688 10.194 9.332 1.00 92.56 245 TRP A O 1
ATOM 2051 N N . GLN A 1 246 ? -7.128 8.507 9.723 1.00 87.56 246 GLN A N 1
ATOM 2052 C CA . GLN A 1 246 ? -8.332 9.287 9.479 1.00 87.56 246 GLN A CA 1
ATOM 2053 C C . GLN A 1 246 ? -9.157 9.398 10.761 1.00 87.56 246 GLN A C 1
ATOM 2055 O O . GLN A 1 246 ? -9.497 8.386 11.364 1.00 87.56 246 GLN A O 1
ATOM 2060 N N . PRO A 1 247 ? -9.582 10.601 11.159 1.00 81.56 247 PRO A N 1
ATOM 2061 C CA . PRO A 1 247 ? -10.458 10.759 12.318 1.00 81.56 247 PRO A CA 1
ATOM 2062 C C . PRO A 1 247 ? -11.839 10.134 12.128 1.00 81.56 247 PRO A C 1
ATOM 2064 O O . PRO A 1 247 ? -12.467 9.708 13.093 1.00 81.56 247 PRO A O 1
ATOM 2067 N N . ILE A 1 248 ? -12.295 10.069 10.878 1.00 80.56 248 ILE A N 1
ATOM 2068 C CA . ILE A 1 248 ? -13.492 9.353 10.457 1.00 80.56 248 ILE A CA 1
ATOM 2069 C C . ILE A 1 248 ? -13.026 8.343 9.416 1.00 80.56 248 ILE A C 1
ATOM 2071 O O . ILE A 1 248 ? -12.551 8.733 8.349 1.00 80.56 248 ILE A O 1
ATOM 2075 N N . LYS A 1 249 ? -13.132 7.053 9.737 1.00 81.38 249 LYS A N 1
ATOM 2076 C CA . LYS A 1 249 ? -12.736 5.979 8.830 1.00 81.38 249 LYS A CA 1
ATOM 2077 C C . LYS A 1 249 ? -13.875 5.632 7.882 1.00 81.38 249 LYS A C 1
ATOM 2079 O O . LYS A 1 249 ? -14.986 5.342 8.321 1.00 81.38 249 LYS A O 1
ATOM 2084 N N . SER A 1 250 ? -13.569 5.609 6.590 1.00 79.25 250 SER A N 1
ATOM 2085 C CA . SER A 1 250 ? -14.434 4.975 5.596 1.00 79.25 250 SER A CA 1
ATOM 2086 C C . SER A 1 250 ? -14.126 3.480 5.541 1.00 79.25 250 SER A C 1
ATOM 2088 O O . SER A 1 250 ? -12.961 3.094 5.416 1.00 79.25 250 SER A O 1
ATOM 2090 N N . VAL A 1 251 ? -15.160 2.648 5.660 1.00 78.44 251 VAL A N 1
ATOM 2091 C CA . VAL A 1 251 ? -15.040 1.188 5.706 1.00 78.44 251 VAL A CA 1
ATOM 2092 C C . VAL A 1 251 ? -15.829 0.584 4.540 1.00 78.44 251 VAL A C 1
ATOM 2094 O O . VAL A 1 251 ? -17.052 0.741 4.494 1.00 78.44 251 VAL A O 1
ATOM 2097 N N . PRO A 1 252 ? -15.169 -0.096 3.587 1.00 81.62 252 PRO A N 1
ATOM 2098 C CA . PRO A 1 252 ? -15.859 -0.772 2.497 1.00 81.62 252 PRO A CA 1
ATOM 2099 C C . PRO A 1 252 ? -16.655 -1.983 3.012 1.00 81.62 252 PRO A C 1
ATOM 2101 O O . PRO A 1 252 ? -16.094 -2.912 3.579 1.00 81.62 252 PRO A O 1
ATOM 2104 N N . ILE A 1 253 ? -17.973 -2.001 2.781 1.00 77.56 253 ILE A N 1
ATOM 2105 C CA . ILE A 1 253 ? -18.871 -3.083 3.246 1.00 77.56 253 ILE A CA 1
ATOM 2106 C C . ILE A 1 253 ? -18.538 -4.439 2.599 1.00 77.56 253 ILE A C 1
ATOM 2108 O O . ILE A 1 253 ? -18.804 -5.487 3.179 1.00 77.56 253 ILE A O 1
ATOM 2112 N N . ASN A 1 254 ? -17.960 -4.437 1.397 1.00 79.62 254 ASN A N 1
ATOM 2113 C CA . ASN A 1 254 ? -17.558 -5.649 0.681 1.00 79.62 254 ASN A CA 1
ATOM 2114 C C . ASN A 1 254 ? -16.210 -6.227 1.152 1.00 79.62 254 ASN A C 1
ATOM 2116 O O . ASN A 1 254 ? -15.777 -7.253 0.627 1.00 79.62 254 ASN A O 1
ATOM 2120 N N . ASP A 1 255 ? -15.538 -5.594 2.114 1.00 84.31 255 ASP A N 1
ATOM 2121 C CA . ASP A 1 255 ? -14.325 -6.135 2.714 1.00 84.31 255 ASP A CA 1
ATOM 2122 C C . ASP A 1 255 ? -14.662 -7.287 3.665 1.00 84.31 255 ASP A C 1
ATOM 2124 O O . ASP A 1 255 ? -15.360 -7.114 4.661 1.00 84.31 255 ASP A O 1
ATOM 2128 N N . LYS A 1 256 ? -14.108 -8.471 3.391 1.00 85.19 256 LYS A N 1
ATOM 2129 C CA . LYS A 1 256 ? -14.319 -9.675 4.209 1.00 85.19 256 LYS A CA 1
ATOM 2130 C C . LYS A 1 256 ? -13.897 -9.495 5.668 1.00 85.19 256 LYS A C 1
ATOM 2132 O O . LYS A 1 256 ? -14.451 -10.149 6.545 1.00 85.19 256 LYS A O 1
ATOM 2137 N N . SER A 1 257 ? -12.927 -8.622 5.946 1.00 86.06 257 SER A N 1
ATOM 2138 C CA . SER A 1 257 ? -12.487 -8.358 7.315 1.00 86.06 257 SER A CA 1
ATOM 2139 C C . SER A 1 257 ? -13.535 -7.634 8.157 1.00 86.06 257 SER A C 1
ATOM 2141 O O . SER A 1 257 ? -13.457 -7.709 9.379 1.00 86.06 257 SER A O 1
ATOM 2143 N N . ILE A 1 258 ? -14.557 -7.018 7.548 1.00 85.81 258 ILE A N 1
ATOM 2144 C CA . ILE A 1 258 ? -15.644 -6.365 8.289 1.00 85.81 258 ILE A CA 1
ATOM 2145 C C . ILE A 1 258 ? -16.445 -7.358 9.137 1.00 85.81 258 ILE A C 1
ATOM 2147 O O . ILE A 1 258 ? -17.015 -6.986 10.162 1.00 85.81 258 ILE A O 1
ATOM 2151 N N . ASP A 1 259 ? -16.434 -8.641 8.766 1.00 86.88 259 ASP A N 1
ATOM 2152 C CA . ASP A 1 259 ? -17.053 -9.703 9.554 1.00 86.88 259 ASP A CA 1
ATOM 2153 C C . ASP A 1 259 ? -16.444 -9.788 10.956 1.00 86.88 259 ASP A C 1
ATOM 2155 O O . ASP A 1 259 ? -17.141 -10.165 11.897 1.00 86.88 259 ASP A O 1
ATOM 2159 N N . TYR A 1 260 ? -15.185 -9.367 11.133 1.00 86.19 260 TYR A N 1
ATOM 2160 C CA . TYR A 1 260 ? -14.558 -9.317 12.451 1.00 86.19 260 TYR A CA 1
ATOM 2161 C C . TYR A 1 260 ? -15.210 -8.301 13.387 1.00 86.19 260 TYR A C 1
ATOM 2163 O O . TYR A 1 260 ? -15.227 -8.499 14.602 1.00 86.19 260 TYR A O 1
ATOM 2171 N N . LEU A 1 261 ? -15.783 -7.249 12.804 1.00 83.44 261 LEU A N 1
ATOM 2172 C CA . LEU A 1 261 ? -16.506 -6.194 13.496 1.00 83.44 261 LEU A CA 1
ATOM 2173 C C . LEU A 1 261 ? -17.995 -6.535 13.647 1.00 83.44 261 LEU A C 1
ATOM 2175 O O . LEU A 1 261 ? -18.607 -6.237 14.671 1.00 83.44 261 LEU A O 1
ATOM 2179 N N . PHE A 1 262 ? -18.596 -7.120 12.609 1.00 86.75 262 PHE A N 1
ATOM 2180 C CA . PHE A 1 262 ? -20.048 -7.265 12.493 1.00 86.75 262 PHE A CA 1
ATOM 2181 C C . PHE A 1 262 ? -20.592 -8.596 12.982 1.00 86.75 262 PHE A C 1
ATOM 2183 O O . PHE A 1 262 ? -21.792 -8.668 13.241 1.00 86.75 262 PHE A O 1
ATOM 2190 N N . LYS A 1 263 ? -19.773 -9.647 13.060 1.00 88.56 263 LYS A N 1
ATOM 2191 C CA . LYS A 1 263 ? -20.250 -11.003 13.322 1.00 88.56 263 LYS A CA 1
ATOM 2192 C C . LYS A 1 263 ? -19.579 -11.637 14.530 1.00 88.56 263 LYS A C 1
ATOM 2194 O O . LYS A 1 263 ? -18.378 -11.472 14.743 1.00 88.56 263 LYS A O 1
ATOM 2199 N N . ASP A 1 264 ? -20.363 -12.418 15.261 1.00 85.94 264 ASP A N 1
ATOM 2200 C CA . ASP A 1 264 ? -19.893 -13.280 16.341 1.00 85.94 264 ASP A CA 1
ATOM 2201 C C . ASP A 1 264 ? -19.464 -14.651 15.799 1.00 85.94 264 ASP A C 1
ATOM 2203 O O . ASP A 1 264 ? -19.983 -15.135 14.782 1.00 85.94 264 ASP A O 1
ATOM 2207 N N . ASN A 1 265 ? -18.517 -15.286 16.496 1.00 85.88 265 ASN A N 1
ATOM 2208 C CA . ASN A 1 265 ? -18.126 -16.666 16.223 1.00 85.88 265 ASN A CA 1
ATOM 2209 C C . ASN A 1 265 ? -19.247 -17.614 16.660 1.00 85.88 265 ASN A C 1
ATOM 2211 O O . ASN A 1 265 ? -19.734 -17.553 17.789 1.00 85.88 265 ASN A O 1
ATOM 2215 N N . LEU A 1 266 ? -19.623 -18.527 15.772 1.00 84.81 266 LEU A N 1
ATOM 2216 C CA . LEU A 1 266 ? -20.504 -19.647 16.059 1.00 84.81 266 LEU A CA 1
ATOM 2217 C C . LEU A 1 266 ? -19.820 -20.946 15.654 1.00 84.81 266 LEU A C 1
ATOM 2219 O O . LEU A 1 266 ? -19.070 -20.996 14.684 1.00 84.81 266 LEU A O 1
ATOM 2223 N N . ILE A 1 267 ? -20.120 -22.018 16.377 1.00 83.56 267 ILE A N 1
ATOM 2224 C CA . ILE A 1 267 ? -19.662 -23.354 16.009 1.00 83.56 267 ILE A CA 1
ATOM 2225 C C . ILE A 1 267 ? -20.549 -23.846 14.860 1.00 83.56 267 ILE A C 1
ATOM 2227 O O . ILE A 1 267 ? -21.757 -24.031 15.029 1.00 83.56 267 ILE A O 1
ATOM 2231 N N . ASN A 1 268 ? -19.958 -24.034 13.682 1.00 81.44 268 ASN A N 1
ATOM 2232 C CA . ASN A 1 268 ? -20.628 -24.633 12.533 1.00 81.44 268 ASN A CA 1
ATOM 2233 C C . ASN A 1 268 ? -20.902 -26.131 12.800 1.00 81.44 268 ASN A C 1
ATOM 2235 O O . ASN A 1 268 ? -20.362 -26.738 13.725 1.00 81.44 268 ASN A O 1
ATOM 2239 N N . LYS A 1 269 ? -21.736 -26.760 11.970 1.00 81.69 269 LYS A N 1
ATOM 2240 C CA . LYS A 1 269 ? -22.101 -28.185 12.022 1.00 81.69 269 LYS A CA 1
ATOM 2241 C C . LYS A 1 269 ? -20.890 -29.124 12.013 1.00 81.69 269 LYS A C 1
ATOM 2243 O O . LYS A 1 269 ? -20.980 -30.213 12.570 1.00 81.69 269 LYS A O 1
ATOM 2248 N N . ASP A 1 270 ? -19.771 -28.676 11.451 1.00 84.19 270 ASP A N 1
ATOM 2249 C CA . ASP A 1 270 ? -18.503 -29.411 11.399 1.00 84.19 270 ASP A CA 1
ATOM 2250 C C . ASP A 1 270 ? -17.622 -29.208 12.651 1.00 84.19 270 ASP A C 1
ATOM 2252 O O . ASP A 1 270 ? -16.472 -29.643 12.685 1.00 84.19 270 ASP A O 1
ATOM 2256 N N . GLY A 1 271 ? -18.128 -28.521 13.682 1.00 80.31 271 GLY A N 1
ATOM 2257 C CA . GLY A 1 271 ? -17.407 -28.255 14.931 1.00 80.31 271 GLY A CA 1
ATOM 2258 C C . GLY A 1 271 ? -16.362 -27.137 14.846 1.00 80.31 271 GLY A C 1
ATOM 2259 O O . GLY A 1 271 ? -15.635 -26.917 15.810 1.00 80.31 271 GLY A O 1
ATOM 2260 N N . ARG A 1 272 ? -16.272 -26.431 13.712 1.00 84.88 272 ARG A N 1
ATOM 2261 C CA . ARG A 1 272 ? -15.344 -25.309 13.498 1.00 84.88 272 ARG A CA 1
ATOM 2262 C C . ARG A 1 272 ? -15.995 -23.983 13.869 1.00 84.88 272 ARG A C 1
ATOM 2264 O O . ARG A 1 272 ? -17.164 -23.775 13.556 1.00 84.88 272 ARG A O 1
ATOM 2271 N N . GLU A 1 273 ? -15.243 -23.090 14.507 1.00 81.88 273 GLU A N 1
ATOM 2272 C CA . GLU A 1 273 ? -15.700 -21.719 14.738 1.00 81.88 273 GLU A CA 1
ATOM 2273 C C . GLU A 1 273 ? -15.674 -20.916 13.437 1.00 81.88 273 GLU A C 1
ATOM 2275 O O . GLU A 1 273 ? -14.640 -20.798 12.781 1.00 81.88 273 GLU A O 1
ATOM 2280 N N . GLU A 1 274 ? -16.820 -20.348 13.078 1.00 82.75 274 GLU A N 1
ATOM 2281 C CA . GLU A 1 274 ? -16.992 -19.492 11.911 1.00 82.75 274 GLU A CA 1
ATOM 2282 C C . GLU A 1 274 ? -17.827 -18.257 12.267 1.00 82.75 274 GLU A C 1
ATOM 2284 O O . GLU A 1 274 ? -18.749 -18.305 13.085 1.00 82.75 274 GLU A O 1
ATOM 2289 N N . ARG A 1 275 ? -17.531 -17.128 11.617 1.00 81.50 275 ARG A N 1
ATOM 2290 C CA . ARG A 1 275 ? -18.261 -15.867 11.798 1.00 81.50 275 ARG A CA 1
ATOM 2291 C C . ARG A 1 275 ? -19.549 -15.868 10.980 1.00 81.50 275 ARG A C 1
ATOM 2293 O O . ARG A 1 275 ? -19.558 -15.473 9.814 1.00 81.50 275 ARG A O 1
ATOM 2300 N N . LEU A 1 276 ? -20.641 -16.328 11.588 1.00 78.06 276 LEU A N 1
ATOM 2301 C CA . LEU A 1 276 ? -21.899 -16.593 10.876 1.00 78.06 276 LEU A CA 1
ATOM 2302 C C . LEU A 1 276 ? -23.035 -15.628 11.232 1.00 78.06 276 LEU A C 1
ATOM 2304 O O . LEU A 1 276 ? -23.847 -15.307 10.364 1.00 78.06 276 LEU A O 1
ATOM 2308 N N . LEU A 1 277 ? -23.109 -15.156 12.478 1.00 85.69 277 LEU A N 1
ATOM 2309 C CA . LEU A 1 277 ? -24.241 -14.366 12.965 1.00 85.69 277 LEU A CA 1
ATOM 2310 C C . LEU A 1 277 ? -23.840 -12.915 13.187 1.00 85.69 277 LEU A C 1
ATOM 2312 O O . LEU A 1 277 ? -22.817 -12.657 13.809 1.00 85.69 277 LEU A O 1
ATOM 2316 N N . LEU A 1 278 ? -24.670 -11.977 12.722 1.00 88.38 278 LEU A N 1
ATOM 2317 C CA . LEU A 1 278 ? -24.493 -10.563 13.040 1.00 88.38 278 LEU A CA 1
ATOM 2318 C C . LEU A 1 278 ? -24.598 -10.347 14.552 1.00 88.38 278 LEU A C 1
ATOM 2320 O O . LEU A 1 278 ? -25.594 -10.719 15.173 1.00 88.38 278 LEU A O 1
ATOM 2324 N N . ASN A 1 279 ? -23.595 -9.690 15.117 1.00 89.19 279 ASN A N 1
ATOM 2325 C CA . ASN A 1 279 ? -23.640 -9.200 16.482 1.00 89.19 279 ASN A CA 1
ATOM 2326 C C . ASN A 1 279 ? -24.543 -7.957 16.573 1.00 89.19 279 ASN A C 1
ATOM 2328 O O . ASN A 1 279 ? -25.044 -7.437 15.571 1.00 89.19 279 ASN A O 1
ATOM 2332 N N . SER A 1 280 ? -24.769 -7.454 17.786 1.00 88.25 280 SER A N 1
ATOM 2333 C CA . SER A 1 280 ? -25.663 -6.308 18.014 1.00 88.25 280 SER A CA 1
ATOM 2334 C C . SER A 1 280 ? -25.224 -5.039 17.270 1.00 88.25 280 SER A C 1
ATOM 2336 O O . SER A 1 280 ? -26.067 -4.281 16.784 1.00 88.25 280 SER A O 1
ATOM 2338 N N . TYR A 1 281 ? -23.914 -4.824 17.143 1.00 86.31 281 TYR A N 1
ATOM 2339 C CA . TYR A 1 281 ? -23.347 -3.696 16.415 1.00 86.31 281 TYR A CA 1
ATOM 2340 C C . TYR A 1 281 ? -23.554 -3.845 14.901 1.00 86.31 281 TYR A C 1
ATOM 2342 O O . TYR A 1 281 ? -24.096 -2.938 14.270 1.00 86.31 281 TYR A O 1
ATOM 2350 N N . GLY A 1 282 ? -23.207 -5.001 14.333 1.00 87.12 282 GLY A N 1
ATOM 2351 C CA . GLY A 1 282 ? -23.403 -5.325 12.923 1.00 87.12 282 GLY A CA 1
ATOM 2352 C C . GLY A 1 282 ? -24.875 -5.270 12.520 1.00 87.12 282 GLY A C 1
ATOM 2353 O O . GLY A 1 282 ? -25.209 -4.653 11.513 1.00 87.12 282 GLY A O 1
ATOM 2354 N N . ALA A 1 283 ? -25.778 -5.815 13.340 1.00 88.62 283 ALA A N 1
ATOM 2355 C CA . ALA A 1 283 ? -27.219 -5.750 13.100 1.00 88.62 283 ALA A CA 1
ATOM 2356 C C . ALA A 1 283 ? -27.737 -4.304 13.045 1.00 88.62 283 ALA A C 1
ATOM 2358 O O . ALA A 1 283 ? -28.543 -3.973 12.176 1.00 88.62 283 ALA A O 1
ATOM 2359 N N . ARG A 1 284 ? -27.251 -3.420 13.930 1.00 89.00 284 ARG A N 1
ATOM 2360 C CA . ARG A 1 284 ? -27.599 -1.992 13.899 1.00 89.00 284 ARG A CA 1
ATOM 2361 C C . ARG A 1 284 ? -27.158 -1.337 12.589 1.00 89.00 284 ARG A C 1
ATOM 2363 O O . ARG A 1 284 ? -27.983 -0.707 11.937 1.00 89.00 284 ARG A O 1
ATOM 2370 N N . ILE A 1 285 ? -25.897 -1.520 12.193 1.00 84.12 285 ILE A N 1
ATOM 2371 C CA . ILE A 1 285 ? -25.352 -0.916 10.967 1.00 84.12 285 ILE A CA 1
ATOM 2372 C C . ILE A 1 285 ? -26.069 -1.448 9.720 1.00 84.12 285 ILE A C 1
ATOM 2374 O O . ILE A 1 285 ? -26.462 -0.671 8.853 1.00 84.12 285 ILE A O 1
ATOM 2378 N N . VAL A 1 286 ? -26.306 -2.760 9.638 1.00 85.62 286 VAL A N 1
ATOM 2379 C CA . VAL A 1 286 ? -27.041 -3.368 8.518 1.00 85.62 286 VAL A CA 1
ATOM 2380 C C . VAL A 1 286 ? -28.471 -2.830 8.438 1.00 85.62 286 VAL A C 1
ATOM 2382 O O . VAL A 1 286 ? -28.926 -2.495 7.348 1.00 85.62 286 VAL A O 1
ATOM 2385 N N . ASN A 1 287 ? -29.167 -2.680 9.568 1.00 83.81 287 ASN A N 1
ATOM 2386 C CA . ASN A 1 287 ? -30.508 -2.091 9.590 1.00 83.81 287 ASN A CA 1
ATOM 2387 C C . ASN A 1 287 ? -30.511 -0.625 9.131 1.00 83.81 287 ASN A C 1
ATOM 2389 O O . ASN A 1 287 ? -31.417 -0.223 8.403 1.00 83.81 287 ASN A O 1
ATOM 2393 N N . GLU A 1 288 ? -29.502 0.165 9.511 1.00 82.94 288 GLU A N 1
ATOM 2394 C CA . GLU A 1 288 ? -29.337 1.538 9.019 1.00 82.94 288 GLU A CA 1
ATOM 2395 C C . GLU A 1 288 ? -29.125 1.556 7.498 1.00 82.94 288 GLU A C 1
ATOM 2397 O O . GLU A 1 288 ? -29.825 2.282 6.795 1.00 82.94 288 GLU A O 1
ATOM 2402 N N . ILE A 1 289 ? -28.245 0.700 6.965 1.00 80.50 289 ILE A N 1
ATOM 2403 C CA . ILE A 1 289 ? -28.021 0.574 5.516 1.00 80.50 289 ILE A CA 1
ATOM 2404 C C . ILE A 1 289 ? -29.322 0.200 4.794 1.00 80.50 289 ILE A C 1
ATOM 2406 O O . ILE A 1 289 ? -29.673 0.833 3.800 1.00 80.50 289 ILE A O 1
ATOM 2410 N N . LEU A 1 290 ? -30.064 -0.788 5.307 1.00 81.81 290 LEU A N 1
ATOM 2411 C CA . LEU A 1 290 ? -31.335 -1.238 4.730 1.00 81.81 290 LEU A CA 1
ATOM 2412 C C . LEU A 1 290 ? -32.429 -0.166 4.771 1.00 81.81 290 LEU A C 1
ATOM 2414 O O . LEU A 1 290 ? -33.300 -0.162 3.904 1.00 81.81 290 LEU A O 1
ATOM 2418 N N . ALA A 1 291 ? -32.400 0.744 5.744 1.00 79.69 291 ALA A N 1
ATOM 2419 C CA . ALA A 1 291 ? -33.351 1.849 5.810 1.00 79.69 291 ALA A CA 1
ATOM 2420 C C . ALA A 1 291 ? -33.131 2.878 4.684 1.00 79.69 291 ALA A C 1
ATOM 2422 O O . ALA A 1 291 ? -34.101 3.422 4.157 1.00 79.69 291 ALA A O 1
ATOM 2423 N N . PHE A 1 292 ? -31.877 3.127 4.287 1.00 74.38 292 PHE A N 1
ATOM 2424 C CA . PHE A 1 292 ? -31.530 4.057 3.200 1.00 74.38 292 PHE A CA 1
ATOM 2425 C C . PHE A 1 292 ? -31.531 3.401 1.815 1.00 74.38 292 PHE A C 1
ATOM 2427 O O . PHE A 1 292 ? -31.939 4.002 0.818 1.00 74.38 292 PHE A O 1
ATOM 2434 N N . HIS A 1 293 ? -31.066 2.161 1.743 1.00 69.31 293 HIS A N 1
ATOM 2435 C CA . HIS A 1 293 ? -31.036 1.338 0.546 1.00 69.31 293 HIS A CA 1
ATOM 2436 C C . HIS A 1 293 ? -31.759 0.037 0.838 1.00 69.31 293 HIS A C 1
ATOM 2438 O O . HIS A 1 293 ? -31.149 -1.014 1.036 1.00 69.31 293 HIS A O 1
ATOM 2444 N N . SER A 1 294 ? -33.090 0.126 0.851 1.00 68.81 294 SER A N 1
ATOM 2445 C CA . SER A 1 294 ? -33.949 -1.044 0.951 1.00 68.81 294 SER A CA 1
ATOM 2446 C C . SER A 1 294 ? -33.573 -2.011 -0.161 1.00 68.81 294 SER A C 1
ATOM 2448 O O . SER A 1 294 ? -33.804 -1.739 -1.344 1.00 68.81 294 SER A O 1
ATOM 2450 N N . LEU A 1 295 ? -32.975 -3.133 0.225 1.00 61.72 295 LEU A N 1
ATOM 2451 C CA . LEU A 1 295 ? -32.743 -4.247 -0.667 1.00 61.72 295 LEU A CA 1
ATOM 2452 C C . LEU A 1 295 ? -34.120 -4.690 -1.167 1.00 61.72 295 LEU A C 1
ATOM 2454 O O . LEU A 1 295 ? -34.909 -5.243 -0.404 1.00 61.72 295 LEU A O 1
ATOM 2458 N N . GLN A 1 296 ? -34.437 -4.404 -2.433 1.00 55.31 296 GLN A N 1
ATOM 2459 C CA . GLN A 1 296 ? -35.647 -4.908 -3.086 1.00 55.31 296 GLN A CA 1
ATOM 2460 C C . GLN A 1 296 ? -35.482 -6.408 -3.346 1.00 55.31 296 GLN A C 1
ATOM 2462 O O . GLN A 1 296 ? -35.336 -6.853 -4.478 1.00 55.31 296 GLN A O 1
ATOM 2467 N N . TRP A 1 297 ? -35.438 -7.199 -2.282 1.00 45.59 297 TRP A N 1
ATOM 2468 C CA . TRP A 1 297 ? -35.522 -8.646 -2.370 1.00 45.59 297 TRP A CA 1
ATOM 2469 C C . TRP A 1 297 ? -37.002 -8.992 -2.250 1.00 45.59 297 TRP A C 1
ATOM 2471 O O . TRP A 1 297 ? -37.568 -8.963 -1.161 1.00 45.59 297 TRP A O 1
ATOM 2481 N N . GLY A 1 298 ? -37.631 -9.241 -3.401 1.00 43.28 298 GLY A N 1
ATOM 2482 C CA . GLY A 1 298 ? -39.052 -9.574 -3.509 1.00 43.28 298 GLY A CA 1
ATOM 2483 C C . GLY A 1 298 ? -39.862 -8.581 -4.345 1.00 43.28 298 GLY A C 1
ATOM 2484 O O . GLY A 1 298 ? -40.660 -7.814 -3.808 1.00 43.28 298 GLY A O 1
ATOM 2485 N N . LYS A 1 299 ? -39.697 -8.647 -5.668 1.00 34.69 299 LYS A N 1
ATOM 2486 C CA . LYS A 1 299 ? -40.815 -8.570 -6.615 1.00 34.69 299 LYS A CA 1
ATOM 2487 C C . LYS A 1 299 ? -40.803 -9.836 -7.454 1.00 34.69 299 LYS A C 1
ATOM 2489 O O . LYS A 1 299 ? -39.683 -10.252 -7.822 1.00 34.69 299 LYS A O 1
#

Radius of gyration: 25.73 Å; chains: 1; bounding box: 68×70×72 Å

Sequence (299 aa):
MSVINIQNATWIDEVGIKIGLPRFRDEDVAFYRKRILSFLNNPVESNQQGFIDNQHYPLPIKEKEMFEISLKEYEADGFRWLQAEDPRVEIASCFLRVWSNYSKGGEPDLELLLSDRENGYFVEDVYNALSSLDFIEVKKLSRDGDWEFLRSENLKYSNSLGYMSGELLQGNQMTKLSRRYIEDIFFENDTAYFEEVESFDLLQWNLPQLGQYYVDKVEGIVWSTKNGRESCSYSYRKFPMTIYWQPIKSVPINDKSIDYLFKDNLINKDGREERLLLNSYGARIVNEILAFHSLQWGK

Foldseek 3Di:
DDPPPDDDDDPVQVLCVVVVHHADPPDDPVRSVVLSVVCVVPPQDPDPVSVVVVVVRDPVFDKDFFKWKFFDWDDDPNAIDQPAPCWKWFDAQQWTFIDSRPPVVDGGPDIAGLVDPVANQFVLSVQVRSCVDPGMDMGGPDPDPCNRHHRSSQKAGDMQKDKFFWAKAALDQKGADPDAQFDDKDWPDCQQAVAEDPDPCCCVPPPHDGNYWYAPRGRRMIGGPGRGITTMMTMGGNPRDTMIGGPDYDHDPPGPCCLVVFFDWDQPPVRDTDGDHGDPVNVVVVVVVCVVVVPPPDD

pLDDT: mean 83.55, std 12.66, range [34.69, 97.38]